Protein AF-A0A0F9HZY1-F1 (afdb_monomer_lite)

Sequence (195 aa):
MGINTMTIDNLKIFSKIAAQDNLASTLALKYNRATANIQRKFGVSPRRSSYGPTKLPITSGGTTYNRYLNSIMQQESAGKFNVVNKQSGALGLYQFMPKTLRGLGYKGTSQQFLGNPSLQKSYMHKFTKQNAKSLGINMQTMTSRQAGLLAAAHYGGVGGAKKIMGGNRRYGTTSFQGKTPYAYMNDVLRRMYAR

pLDDT: mean 74.07, std 23.6, range [30.11, 98.06]

Secondary structure (DSSP, 8-state):
----HHHHHHHHHHHHHHHHHHHHHHHHHHHHHHHHHHHHHHT------TTS-------SS--HHHHHHHHHHHHHHTT-SS-B-TTT--BTTTTB-HHHHHHTT--S-HHHHHT-HHHHHHHHHHHHHHHHHHHT--SSS--HHHHHHHHHHHHHHHHHHHHHHTT--S--SS-BTTB-HHHHHHHHHHHHH--

Radius of gyration: 18.87 Å; chains: 1; bounding box: 30×51×58 Å

Organism: NCBI:txid412755

Structure (mmCIF, N/CA/C/O backbone):
data_AF-A0A0F9HZY1-F1
#
_entry.id   AF-A0A0F9HZY1-F1
#
loop_
_atom_site.group_PDB
_atom_site.id
_atom_site.type_symbol
_atom_site.label_atom_id
_atom_site.label_alt_id
_atom_site.label_comp_id
_atom_site.label_asym_id
_atom_site.label_entity_id
_atom_site.label_seq_id
_atom_site.pdbx_PDB_ins_code
_atom_site.Cartn_x
_atom_site.Cartn_y
_atom_site.Cartn_z
_atom_site.occupancy
_atom_site.B_iso_or_equiv
_atom_site.auth_seq_id
_atom_site.auth_comp_id
_atom_site.auth_asym_id
_atom_site.auth_atom_id
_atom_site.pdbx_PDB_model_num
ATOM 1 N N . MET A 1 1 ? -4.230 33.642 16.728 1.00 39.47 1 MET A N 1
ATOM 2 C CA . MET A 1 1 ? -4.797 32.633 15.805 1.00 39.47 1 MET A CA 1
ATOM 3 C C . MET A 1 1 ? -3.654 32.017 15.007 1.00 39.47 1 MET A C 1
ATOM 5 O O . MET A 1 1 ? -3.155 32.644 14.084 1.00 39.47 1 MET A O 1
ATOM 9 N N . GLY A 1 2 ? -3.151 30.856 15.434 1.00 41.41 2 GLY A N 1
ATOM 10 C CA . GLY A 1 2 ? -2.032 30.184 14.769 1.00 41.41 2 GLY A CA 1
ATOM 11 C C . GLY A 1 2 ? -2.530 29.379 13.575 1.00 41.41 2 GLY A C 1
ATOM 12 O O . GLY A 1 2 ? -3.174 28.348 13.750 1.00 41.41 2 GLY A O 1
ATOM 13 N N . ILE A 1 3 ? -2.262 29.853 12.362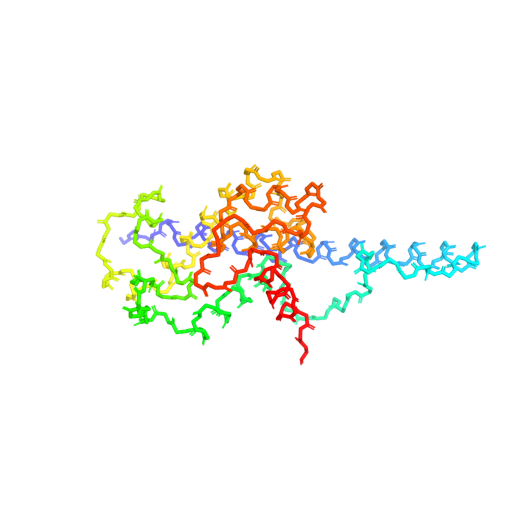 1.00 40.41 3 ILE A N 1
ATOM 14 C CA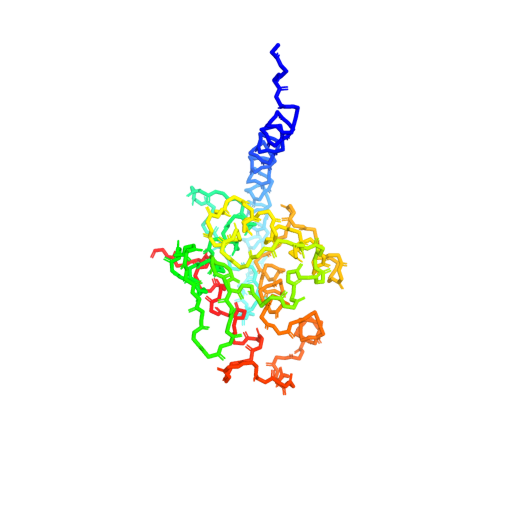 . ILE A 1 3 ? -2.529 29.088 11.142 1.00 40.41 3 ILE A CA 1
ATOM 15 C C . ILE A 1 3 ? -1.573 27.887 11.152 1.00 40.41 3 ILE A C 1
ATOM 17 O O . ILE A 1 3 ? -0.357 28.067 11.162 1.00 40.41 3 ILE A O 1
ATOM 21 N N . ASN A 1 4 ? -2.115 26.668 11.215 1.00 40.06 4 ASN A N 1
ATOM 22 C CA . ASN A 1 4 ? -1.349 25.419 11.273 1.00 40.06 4 ASN A CA 1
ATOM 23 C C . ASN A 1 4 ? -0.317 25.352 10.131 1.00 40.06 4 ASN A C 1
ATOM 25 O O . ASN A 1 4 ? -0.670 25.172 8.960 1.00 40.06 4 ASN A O 1
ATOM 29 N N . THR A 1 5 ? 0.967 25.447 10.469 1.00 40.84 5 THR A N 1
ATOM 30 C CA . THR A 1 5 ? 2.094 25.389 9.522 1.00 40.84 5 THR A CA 1
ATOM 31 C C . THR A 1 5 ? 2.158 24.053 8.766 1.00 40.84 5 THR A C 1
ATOM 33 O O . THR A 1 5 ? 2.498 24.038 7.585 1.00 40.84 5 THR A O 1
ATOM 36 N N . MET A 1 6 ? 1.674 22.952 9.366 1.00 38.69 6 MET A N 1
ATOM 37 C CA . MET A 1 6 ? 1.557 21.632 8.713 1.00 38.69 6 MET A CA 1
ATOM 38 C C . MET A 1 6 ? 0.654 21.613 7.467 1.00 38.69 6 MET A C 1
ATOM 40 O O . MET A 1 6 ? 0.841 20.781 6.580 1.00 38.69 6 MET A O 1
ATOM 44 N N . THR A 1 7 ? -0.335 22.503 7.371 1.00 47.00 7 THR A N 1
ATOM 45 C CA . THR A 1 7 ? -1.276 22.537 6.236 1.00 47.00 7 THR A CA 1
ATOM 46 C C . THR A 1 7 ? -0.654 23.180 4.995 1.00 47.00 7 THR A C 1
ATOM 48 O O . THR A 1 7 ? -0.890 22.730 3.873 1.00 47.00 7 THR A O 1
ATOM 51 N N . ILE A 1 8 ? 0.193 24.191 5.197 1.00 43.78 8 ILE A N 1
ATOM 52 C CA . ILE A 1 8 ? 0.849 24.947 4.122 1.00 43.78 8 ILE A CA 1
ATOM 53 C C . ILE A 1 8 ? 1.956 24.111 3.470 1.00 43.78 8 ILE A C 1
ATOM 55 O O . ILE A 1 8 ? 2.094 24.120 2.246 1.00 43.78 8 ILE A O 1
ATOM 59 N N . ASP A 1 9 ? 2.704 23.338 4.258 1.00 45.19 9 ASP A N 1
ATOM 60 C CA . ASP A 1 9 ? 3.758 22.468 3.730 1.00 45.19 9 ASP A CA 1
ATOM 61 C C . ASP A 1 9 ? 3.192 21.347 2.852 1.00 45.19 9 ASP A C 1
ATOM 63 O O . ASP A 1 9 ? 3.737 21.058 1.787 1.00 45.19 9 ASP A O 1
ATOM 67 N N . ASN A 1 10 ? 2.035 20.788 3.221 1.00 42.31 10 ASN A N 1
ATOM 68 C CA . ASN A 1 10 ? 1.331 19.813 2.389 1.00 42.31 10 ASN A CA 1
ATOM 69 C C . ASN A 1 10 ? 0.880 20.426 1.056 1.00 42.31 10 ASN A C 1
ATOM 71 O O . ASN A 1 10 ? 1.116 19.839 0.001 1.00 42.31 10 ASN A O 1
ATOM 75 N N . LEU A 1 11 ? 0.304 21.632 1.077 1.00 37.06 11 LEU A N 1
ATOM 76 C CA . LEU A 1 11 ? -0.108 22.349 -0.137 1.00 37.06 11 LEU A CA 1
ATOM 77 C C . LEU A 1 11 ? 1.080 22.652 -1.068 1.00 37.06 11 LEU A C 1
ATOM 79 O O . LEU A 1 11 ? 0.970 22.475 -2.282 1.00 37.06 11 LEU A O 1
ATOM 83 N N . LYS A 1 12 ? 2.240 23.025 -0.510 1.00 37.06 12 LYS A N 1
ATOM 84 C CA . LYS A 1 12 ? 3.489 23.242 -1.265 1.00 37.06 12 LYS A CA 1
ATOM 85 C C . LYS A 1 12 ? 4.062 21.951 -1.857 1.00 37.06 12 LYS A C 1
ATOM 87 O O . LYS A 1 12 ? 4.681 21.984 -2.919 1.00 37.06 12 LYS A O 1
ATOM 92 N N . ILE A 1 13 ? 3.880 20.814 -1.186 1.00 39.12 13 ILE A N 1
ATOM 93 C CA . ILE A 1 13 ? 4.281 19.501 -1.711 1.00 39.12 13 ILE A CA 1
ATOM 94 C C . ILE A 1 13 ? 3.381 19.113 -2.890 1.00 39.12 13 ILE A C 1
ATOM 96 O O . ILE A 1 13 ? 3.894 18.711 -3.934 1.00 39.12 13 ILE A O 1
ATOM 100 N N . PHE A 1 14 ? 2.061 19.289 -2.768 1.00 35.94 14 PHE A N 1
ATOM 101 C CA . PHE A 1 14 ? 1.117 18.973 -3.845 1.00 35.94 14 PHE A CA 1
ATOM 102 C C . PHE A 1 14 ? 1.322 19.843 -5.095 1.00 35.94 14 PHE A C 1
ATOM 104 O O . PHE A 1 14 ? 1.282 19.316 -6.207 1.00 35.94 14 PHE A O 1
ATOM 111 N N . SER A 1 15 ? 1.614 21.140 -4.940 1.00 35.22 15 SER A N 1
ATOM 112 C CA . SER A 1 15 ? 1.876 22.031 -6.082 1.00 35.22 15 SER A CA 1
ATOM 113 C C . SER A 1 15 ? 3.193 21.713 -6.803 1.00 35.22 15 SER A C 1
ATOM 115 O O . SER A 1 15 ? 3.239 21.723 -8.033 1.00 35.22 15 SER A O 1
ATOM 117 N N . LYS A 1 16 ? 4.251 21.346 -6.065 1.00 36.34 16 LYS A N 1
ATOM 118 C CA . LYS A 1 16 ? 5.525 20.895 -6.655 1.00 36.34 16 LYS A CA 1
ATOM 119 C C . LYS A 1 16 ? 5.379 19.587 -7.433 1.00 36.34 16 LYS A C 1
ATOM 121 O O . LYS A 1 16 ? 5.981 19.453 -8.495 1.00 36.34 16 LYS A O 1
ATOM 126 N N . ILE A 1 17 ? 4.560 18.654 -6.939 1.00 38.41 17 ILE A N 1
ATOM 127 C CA . ILE A 1 17 ? 4.243 17.409 -7.654 1.00 38.41 17 ILE A CA 1
ATOM 128 C C . ILE A 1 17 ? 3.546 17.737 -8.983 1.00 38.41 17 ILE A C 1
ATOM 130 O O . ILE A 1 17 ? 4.002 17.292 -10.029 1.00 38.41 17 ILE A O 1
ATOM 134 N N . ALA A 1 18 ? 2.523 18.599 -8.969 1.00 34.62 18 ALA A N 1
ATOM 135 C CA . ALA A 1 18 ? 1.791 18.976 -10.182 1.00 34.62 18 ALA A CA 1
ATOM 136 C C . ALA A 1 18 ? 2.679 19.637 -11.260 1.00 34.62 18 ALA A C 1
ATOM 138 O O . ALA A 1 18 ? 2.519 19.366 -12.449 1.00 34.62 18 ALA A O 1
ATOM 139 N N . ALA A 1 19 ? 3.643 20.475 -10.867 1.00 38.06 19 ALA A N 1
ATOM 140 C CA . ALA A 1 19 ? 4.581 21.093 -11.808 1.00 38.06 19 ALA A CA 1
ATOM 141 C C . ALA A 1 19 ? 5.551 20.074 -12.445 1.00 38.06 19 ALA A C 1
ATOM 143 O O . ALA A 1 19 ? 5.877 20.171 -13.631 1.00 38.06 19 ALA A O 1
ATOM 144 N N . GLN A 1 20 ? 5.992 19.071 -11.680 1.00 38.00 20 GLN A N 1
ATOM 145 C CA . GLN A 1 20 ? 6.904 18.026 -12.154 1.00 38.00 20 GLN A CA 1
ATOM 146 C C . GLN A 1 20 ? 6.226 17.071 -13.154 1.00 38.00 20 GLN A C 1
ATOM 148 O O . GLN A 1 20 ? 6.872 16.615 -14.103 1.00 38.00 20 GLN A O 1
ATOM 153 N N . ASP A 1 21 ? 4.916 16.850 -13.013 1.00 40.06 21 ASP A N 1
ATOM 154 C CA . ASP A 1 21 ? 4.097 16.040 -13.929 1.00 40.06 21 ASP A CA 1
ATOM 155 C C . ASP A 1 21 ? 4.078 16.618 -15.352 1.00 40.06 21 ASP A C 1
ATOM 157 O O . ASP A 1 21 ? 4.161 15.876 -16.339 1.00 40.06 21 ASP A O 1
ATOM 161 N N . ASN A 1 22 ? 4.041 17.948 -15.468 1.00 40.16 22 ASN A N 1
ATOM 162 C CA . ASN A 1 22 ? 4.043 18.650 -16.754 1.00 40.16 22 ASN A CA 1
ATOM 163 C C . ASN A 1 22 ? 5.399 18.533 -17.473 1.00 40.16 22 ASN A C 1
ATOM 165 O O . ASN A 1 22 ? 5.457 18.290 -18.685 1.00 40.16 22 ASN A O 1
ATOM 169 N N . LEU A 1 23 ? 6.507 18.626 -16.732 1.00 43.41 23 LEU A N 1
ATOM 170 C CA . LEU A 1 23 ? 7.856 18.455 -17.285 1.00 43.41 23 LEU A CA 1
ATOM 171 C C . LEU A 1 23 ? 8.118 17.006 -17.719 1.00 43.41 23 LEU A C 1
ATOM 173 O O . LEU A 1 23 ? 8.612 16.773 -18.825 1.00 43.41 23 LEU A O 1
ATOM 177 N N . ALA A 1 24 ? 7.735 16.028 -16.892 1.00 43.94 24 ALA A N 1
ATOM 178 C CA . ALA A 1 24 ? 7.878 14.606 -17.205 1.00 43.94 24 ALA A CA 1
ATOM 179 C C . ALA A 1 24 ? 7.078 14.208 -18.458 1.00 43.94 24 ALA A C 1
ATOM 181 O O . ALA A 1 24 ? 7.583 13.477 -19.314 1.00 43.94 24 ALA A O 1
ATOM 182 N N . SER A 1 25 ? 5.867 14.753 -18.612 1.00 41.38 25 SER A N 1
ATOM 183 C CA . SER A 1 25 ? 5.028 14.543 -19.799 1.00 41.38 25 SER A CA 1
ATOM 184 C C . SER A 1 25 ? 5.678 15.111 -21.067 1.00 41.38 25 SER A C 1
ATOM 186 O O . SER A 1 25 ? 5.699 14.455 -22.110 1.00 41.38 25 SER A O 1
ATOM 188 N N . THR A 1 26 ? 6.292 16.293 -20.970 1.00 45.28 26 THR A N 1
ATOM 189 C CA . THR A 1 26 ? 6.979 16.949 -22.095 1.00 45.28 26 THR A CA 1
ATOM 190 C C . THR A 1 26 ? 8.237 16.184 -22.529 1.00 45.28 26 THR A C 1
ATOM 192 O O . THR A 1 26 ? 8.477 15.998 -23.725 1.00 45.28 26 THR A O 1
ATOM 195 N N . LEU A 1 27 ? 9.029 15.686 -21.573 1.00 43.66 27 LEU A N 1
ATOM 196 C CA . LEU A 1 27 ? 10.217 14.870 -21.852 1.00 43.66 27 LEU A CA 1
ATOM 197 C C . LEU A 1 27 ? 9.853 13.512 -22.468 1.00 43.66 27 LEU A C 1
ATOM 199 O O . LEU A 1 27 ? 10.496 13.085 -23.428 1.00 43.66 27 LEU A O 1
ATOM 203 N N . ALA A 1 28 ? 8.787 12.868 -21.983 1.00 43.59 28 ALA A N 1
ATOM 204 C CA . ALA A 1 28 ? 8.290 11.614 -22.544 1.00 43.59 28 ALA A CA 1
ATOM 205 C C . ALA A 1 28 ? 7.836 11.771 -24.007 1.00 43.59 28 ALA A C 1
ATOM 207 O O . ALA A 1 28 ? 8.124 10.912 -24.841 1.00 43.59 28 ALA A O 1
ATOM 208 N N . LEU A 1 29 ? 7.191 12.890 -24.357 1.00 42.59 29 LEU A N 1
ATOM 209 C CA . LEU A 1 29 ? 6.805 13.190 -25.741 1.00 42.59 29 LEU A CA 1
ATOM 210 C C . LEU A 1 29 ? 8.019 13.400 -26.657 1.00 42.59 29 LEU A C 1
ATOM 212 O O . LEU A 1 29 ? 8.041 12.866 -27.769 1.00 42.59 29 LEU A O 1
ATOM 216 N N . LYS A 1 30 ? 9.047 14.126 -26.196 1.00 45.47 30 LYS A N 1
ATOM 217 C CA . LYS A 1 30 ? 10.301 14.305 -26.950 1.00 45.47 30 LYS A CA 1
ATOM 218 C C . LYS A 1 30 ? 11.010 12.966 -27.182 1.00 45.47 30 LYS A C 1
ATOM 220 O O . LYS A 1 30 ? 11.404 12.675 -28.310 1.00 45.47 30 LYS A O 1
ATOM 225 N N . TYR A 1 31 ? 11.093 12.123 -26.152 1.00 38.78 31 TYR A N 1
ATOM 226 C CA . TYR A 1 31 ? 11.676 10.784 -26.248 1.00 38.78 31 TYR A CA 1
ATOM 227 C C . TYR A 1 31 ? 10.906 9.877 -27.223 1.00 38.78 31 TYR A C 1
ATOM 229 O O . TYR A 1 31 ? 11.512 9.222 -28.069 1.00 38.78 31 TYR A O 1
ATOM 237 N N . ASN A 1 32 ? 9.570 9.882 -27.176 1.00 46.59 32 ASN A N 1
ATOM 238 C CA . ASN A 1 32 ? 8.733 9.079 -28.075 1.00 46.59 32 ASN A CA 1
ATOM 239 C C . ASN A 1 32 ? 8.858 9.499 -29.549 1.00 46.59 32 ASN A C 1
ATOM 241 O O . ASN A 1 32 ? 8.829 8.651 -30.438 1.00 46.59 32 ASN A O 1
ATOM 245 N N . ARG A 1 33 ? 9.031 10.799 -29.826 1.00 51.50 33 ARG A N 1
ATOM 246 C CA . ARG A 1 33 ? 9.317 11.285 -31.187 1.00 51.50 33 ARG A CA 1
ATOM 247 C C . ARG A 1 33 ? 10.687 10.812 -31.673 1.00 51.50 33 ARG A C 1
ATOM 249 O O . ARG A 1 33 ? 10.807 10.363 -32.810 1.00 51.50 33 ARG A O 1
ATOM 256 N N . ALA A 1 34 ? 11.703 10.863 -30.810 1.00 49.94 34 ALA A N 1
ATOM 257 C CA . ALA A 1 34 ? 13.044 10.391 -31.143 1.00 49.94 34 ALA A CA 1
ATOM 258 C C . ALA A 1 34 ? 13.065 8.880 -31.440 1.00 49.94 34 ALA A C 1
ATOM 260 O O . ALA A 1 34 ? 13.624 8.462 -32.453 1.00 49.94 34 ALA A O 1
ATOM 261 N N . THR A 1 35 ? 12.398 8.062 -30.620 1.00 48.25 35 THR A N 1
ATOM 262 C CA . THR A 1 35 ? 12.354 6.603 -30.812 1.00 48.25 35 THR A CA 1
ATOM 263 C C . THR A 1 35 ? 11.554 6.186 -32.045 1.00 48.25 35 THR A C 1
ATOM 265 O O . THR A 1 35 ? 11.997 5.298 -32.773 1.00 48.25 35 THR A O 1
ATOM 268 N N . ALA A 1 36 ? 10.438 6.855 -32.349 1.00 52.06 36 ALA A N 1
ATOM 269 C CA . ALA A 1 36 ? 9.670 6.606 -33.572 1.00 52.06 36 ALA A CA 1
ATOM 270 C C . ALA A 1 36 ? 10.471 6.940 -34.845 1.00 52.06 36 ALA A C 1
ATOM 272 O O . ALA A 1 36 ? 10.438 6.190 -35.822 1.00 52.06 36 ALA A O 1
ATOM 273 N N . ASN A 1 37 ? 11.244 8.030 -34.821 1.00 57.12 37 ASN A N 1
ATOM 274 C CA . ASN A 1 37 ? 12.106 8.412 -35.940 1.00 57.12 37 ASN A CA 1
ATOM 275 C C . ASN A 1 37 ? 13.233 7.396 -36.179 1.00 57.12 37 ASN A C 1
ATOM 277 O O . ASN A 1 37 ? 13.532 7.077 -37.328 1.00 57.12 37 ASN A O 1
ATOM 281 N N . ILE A 1 38 ? 13.817 6.850 -35.108 1.00 53.16 38 ILE A N 1
ATOM 282 C CA . ILE A 1 38 ? 14.835 5.792 -35.174 1.00 53.16 38 ILE A CA 1
ATOM 283 C C . ILE A 1 38 ? 14.229 4.503 -35.752 1.00 53.16 38 ILE A C 1
ATOM 285 O O . ILE A 1 38 ? 14.771 3.942 -36.697 1.00 53.16 38 ILE A O 1
ATOM 289 N N . GLN A 1 39 ? 13.065 4.064 -35.267 1.00 57.72 39 GLN A N 1
ATOM 290 C CA . GLN A 1 39 ? 12.399 2.847 -35.759 1.00 57.72 39 GLN A CA 1
ATOM 291 C C . GLN A 1 39 ? 12.086 2.910 -37.258 1.00 57.72 39 GLN A C 1
ATOM 293 O O . GLN A 1 39 ? 12.328 1.943 -37.977 1.00 57.72 39 GLN A O 1
ATOM 298 N N . ARG A 1 40 ? 11.620 4.070 -37.741 1.00 56.12 40 ARG A N 1
ATOM 299 C CA . ARG A 1 40 ? 11.373 4.303 -39.170 1.00 56.12 40 ARG A CA 1
ATOM 300 C C . ARG A 1 40 ? 12.665 4.289 -39.991 1.00 56.12 40 ARG A C 1
ATOM 302 O O . ARG A 1 40 ? 12.667 3.768 -41.097 1.00 56.12 40 ARG A O 1
ATOM 309 N N . LYS A 1 41 ? 13.752 4.854 -39.456 1.00 62.50 41 LYS A N 1
ATOM 310 C CA . LYS A 1 41 ? 15.050 4.939 -40.142 1.00 62.50 41 LYS A CA 1
ATOM 311 C C . LYS A 1 41 ? 15.745 3.580 -40.278 1.00 62.50 41 LYS A C 1
ATOM 313 O O . LYS A 1 41 ? 16.472 3.382 -41.242 1.00 62.50 41 LYS A O 1
ATOM 318 N N . PHE A 1 42 ? 15.527 2.663 -39.334 1.00 55.03 42 PHE A N 1
ATOM 319 C CA . PHE A 1 42 ? 16.266 1.395 -39.260 1.00 55.03 42 PHE A CA 1
ATOM 320 C C . PHE A 1 42 ? 15.418 0.136 -39.511 1.00 55.03 42 PHE A C 1
ATOM 322 O O . PHE A 1 42 ? 15.923 -0.968 -39.341 1.00 55.03 42 PHE A O 1
ATOM 329 N N . GLY A 1 43 ? 14.137 0.262 -39.885 1.00 41.53 43 GLY A N 1
ATOM 330 C CA . GLY A 1 43 ? 13.292 -0.886 -40.259 1.00 41.53 43 GLY A CA 1
ATOM 331 C C . GLY A 1 43 ? 13.068 -1.925 -39.147 1.00 41.53 43 GLY A C 1
ATOM 332 O O . GLY A 1 43 ? 12.678 -3.059 -39.419 1.00 41.53 43 GLY A O 1
ATOM 333 N N . VAL A 1 44 ? 13.317 -1.565 -37.883 1.00 47.75 44 VAL A N 1
ATOM 334 C CA . VAL A 1 44 ? 13.242 -2.493 -36.747 1.00 47.75 44 VAL A CA 1
ATOM 335 C C . VAL A 1 44 ? 11.782 -2.665 -36.319 1.00 47.75 44 VAL A C 1
ATOM 337 O O . VAL A 1 44 ? 11.225 -1.818 -35.620 1.00 47.75 44 VAL A O 1
ATOM 340 N N . SER A 1 45 ? 11.157 -3.782 -36.702 1.00 42.84 45 SER A N 1
ATOM 341 C CA . SER A 1 45 ? 9.873 -4.208 -36.126 1.00 42.84 45 SER A CA 1
ATOM 342 C C . SER A 1 45 ? 10.098 -4.796 -34.728 1.00 42.84 45 SER A C 1
ATOM 344 O O . SER A 1 45 ? 10.988 -5.636 -34.558 1.00 42.84 45 SER A O 1
ATOM 346 N N . PRO A 1 46 ? 9.326 -4.405 -33.698 1.00 45.50 46 PRO A N 1
ATOM 347 C CA . PRO A 1 46 ? 9.541 -4.924 -32.357 1.00 45.50 46 PRO A CA 1
ATOM 348 C C . PRO A 1 46 ? 9.196 -6.418 -32.306 1.00 45.50 46 PRO A C 1
ATOM 350 O O . PRO A 1 46 ? 8.026 -6.803 -32.322 1.00 45.50 46 PRO A O 1
ATOM 353 N N . ARG A 1 47 ? 10.218 -7.277 -32.166 1.00 34.69 47 ARG A N 1
ATOM 354 C CA . ARG A 1 47 ? 10.040 -8.614 -31.580 1.00 34.69 47 ARG A CA 1
ATOM 355 C C . ARG A 1 47 ? 9.289 -8.426 -30.261 1.00 34.69 47 ARG A C 1
ATOM 357 O O . ARG A 1 47 ? 9.736 -7.653 -29.413 1.00 34.69 47 ARG A O 1
ATOM 364 N N . ARG A 1 48 ? 8.142 -9.098 -30.102 1.00 33.50 48 ARG A N 1
ATOM 365 C CA . ARG A 1 48 ? 7.286 -9.045 -28.905 1.00 33.50 48 ARG A CA 1
ATOM 366 C C . ARG A 1 48 ? 8.059 -9.493 -27.655 1.00 33.50 48 ARG A C 1
ATOM 368 O O . ARG A 1 48 ? 7.964 -10.633 -27.220 1.00 33.50 48 ARG A O 1
ATOM 375 N N . SER A 1 49 ? 8.800 -8.573 -27.049 1.00 34.66 49 SER A N 1
ATOM 376 C CA . SER A 1 49 ? 9.150 -8.634 -25.636 1.00 34.66 49 SER A CA 1
ATOM 377 C C . SER A 1 49 ? 7.894 -8.257 -24.856 1.00 34.66 49 SER A C 1
ATOM 379 O O . SER A 1 49 ? 7.426 -7.122 -24.940 1.00 34.66 49 SER A O 1
ATOM 381 N N . SER A 1 50 ? 7.326 -9.203 -24.106 1.00 36.84 50 SER A N 1
ATOM 382 C CA . SER A 1 50 ? 6.118 -8.997 -23.290 1.00 36.84 50 SER A CA 1
ATOM 383 C C . SER A 1 50 ? 6.309 -8.010 -22.130 1.00 36.84 50 SER A C 1
ATOM 385 O O . SER A 1 50 ? 5.353 -7.703 -21.427 1.00 36.84 50 SER A O 1
ATOM 387 N N . TYR A 1 51 ? 7.522 -7.475 -21.956 1.00 38.31 51 TYR A N 1
ATOM 388 C CA . TYR A 1 51 ? 7.832 -6.366 -21.059 1.00 38.31 51 TYR A CA 1
ATOM 389 C C . TYR A 1 51 ? 8.905 -5.445 -21.683 1.00 38.31 51 TYR A C 1
ATOM 391 O O . TYR A 1 51 ? 9.968 -5.229 -21.109 1.00 38.31 51 TYR A O 1
ATOM 399 N N . GLY A 1 52 ? 8.639 -4.924 -22.886 1.00 30.11 52 GLY A N 1
ATOM 400 C CA . GLY A 1 52 ? 9.233 -3.686 -23.426 1.00 30.11 52 GLY A CA 1
ATOM 401 C C . GLY A 1 52 ? 8.192 -2.555 -23.405 1.00 30.11 52 GLY A C 1
ATOM 402 O O . GLY A 1 52 ? 7.013 -2.862 -23.233 1.00 30.11 52 GLY A O 1
ATOM 403 N N . PRO A 1 53 ? 8.574 -1.267 -23.524 1.00 37.78 53 PRO A N 1
ATOM 404 C CA . PRO A 1 53 ? 7.690 -0.141 -23.229 1.00 37.78 53 PRO A CA 1
ATOM 405 C C . PRO A 1 53 ? 6.532 -0.108 -24.229 1.00 37.78 53 PRO A C 1
ATOM 407 O O . PRO A 1 53 ? 6.643 0.404 -25.341 1.00 37.78 53 PRO A O 1
ATOM 410 N N . THR A 1 54 ? 5.401 -0.684 -23.835 1.00 36.38 54 THR A N 1
ATOM 411 C CA . THR A 1 54 ? 4.136 -0.547 -24.544 1.00 36.38 54 THR A CA 1
ATOM 412 C C . THR A 1 54 ? 3.791 0.933 -24.564 1.00 36.38 54 THR A C 1
ATOM 414 O O . THR A 1 54 ? 3.748 1.542 -23.498 1.00 36.38 54 THR A O 1
ATOM 417 N N . LYS A 1 55 ? 3.573 1.514 -25.753 1.00 41.19 55 LYS A N 1
ATOM 418 C CA . LYS A 1 55 ? 2.997 2.857 -25.942 1.00 41.19 55 LYS A CA 1
ATOM 419 C C . LYS A 1 55 ? 1.907 3.096 -24.890 1.00 41.19 55 LYS A C 1
ATOM 421 O O . LYS A 1 55 ? 0.836 2.503 -24.982 1.00 41.19 55 LYS A O 1
ATOM 426 N N . LEU A 1 56 ? 2.185 3.924 -23.884 1.00 37.81 56 LEU A N 1
ATOM 427 C CA . LEU A 1 56 ? 1.196 4.261 -22.867 1.00 37.81 56 LEU A CA 1
ATOM 428 C C . LEU A 1 56 ? 0.462 5.534 -23.293 1.00 37.81 56 LEU A C 1
ATOM 430 O O . LEU A 1 56 ? 1.117 6.506 -23.678 1.00 37.81 56 LEU A O 1
ATOM 434 N N . PRO A 1 57 ? -0.876 5.565 -23.205 1.00 37.78 57 PRO A N 1
ATOM 435 C CA . PRO A 1 57 ? -1.626 6.796 -23.353 1.00 37.78 57 PRO A CA 1
ATOM 436 C C . PRO A 1 57 ? -1.280 7.711 -22.175 1.00 37.78 57 PRO A C 1
ATOM 438 O O . PRO A 1 57 ? -1.721 7.516 -21.037 1.00 37.78 57 PRO A O 1
ATOM 441 N N . ILE A 1 58 ? -0.444 8.707 -22.460 1.00 43.44 58 ILE A N 1
ATOM 442 C CA . ILE A 1 58 ? -0.292 9.901 -21.636 1.00 43.44 58 ILE A CA 1
ATOM 443 C C . ILE A 1 58 ? -1.551 10.728 -21.906 1.00 43.44 58 ILE A C 1
ATOM 445 O O . ILE A 1 58 ? -1.564 11.611 -22.757 1.00 43.44 58 ILE A O 1
ATOM 449 N N . THR A 1 59 ? -2.667 10.358 -21.290 1.00 36.31 59 THR A N 1
ATOM 450 C CA . THR A 1 59 ? -3.903 11.132 -21.408 1.00 36.31 59 THR A CA 1
ATOM 451 C C . THR A 1 59 ? -4.531 11.234 -20.023 1.00 36.31 59 THR A C 1
ATOM 453 O O . THR A 1 59 ? -4.856 10.223 -19.403 1.00 36.31 59 THR A O 1
ATOM 456 N N . SER A 1 60 ? -4.542 12.479 -19.533 1.00 37.25 60 SER A N 1
ATOM 457 C CA . SER A 1 60 ? -5.407 13.068 -18.500 1.00 37.25 60 SER A CA 1
ATOM 458 C C . SER A 1 60 ? -5.579 12.314 -17.173 1.00 37.25 60 SER A C 1
ATOM 460 O O . SER A 1 60 ? -6.544 11.582 -16.984 1.00 37.25 60 SER A O 1
ATOM 462 N N . GLY A 1 61 ? -4.686 12.584 -16.207 1.00 44.19 61 GLY A N 1
ATOM 463 C CA . GLY A 1 61 ? -4.994 12.416 -14.776 1.00 44.19 61 GLY A CA 1
ATOM 464 C C . GLY A 1 61 ? -3.891 11.797 -13.906 1.00 44.19 61 GLY A C 1
ATOM 465 O O . GLY A 1 61 ? -4.074 10.707 -13.372 1.00 44.19 61 GLY A O 1
ATOM 466 N N . GLY A 1 62 ? -2.757 12.487 -13.731 1.00 56.53 62 GLY A N 1
ATOM 467 C CA . GLY A 1 62 ? -1.783 12.227 -12.654 1.00 56.53 62 GLY A CA 1
ATOM 468 C C . GLY A 1 62 ? -0.609 11.282 -12.963 1.00 56.53 62 GLY A C 1
ATOM 469 O O . GLY A 1 62 ? -0.679 10.434 -13.856 1.00 56.53 62 GLY A O 1
ATOM 470 N N . THR A 1 63 ? 0.476 11.433 -12.188 1.00 83.19 63 THR A N 1
ATOM 471 C CA . THR A 1 63 ? 1.689 10.585 -12.222 1.00 83.19 63 THR A CA 1
ATOM 472 C C . THR A 1 63 ? 1.426 9.077 -12.199 1.00 83.19 63 THR A C 1
ATOM 474 O O . THR A 1 63 ? 0.421 8.598 -11.668 1.00 83.19 63 THR A O 1
ATOM 477 N N . THR A 1 64 ? 2.427 8.291 -12.625 1.00 88.06 64 THR A N 1
ATOM 478 C CA . THR A 1 64 ? 2.521 6.848 -12.324 1.00 88.06 64 THR A CA 1
ATOM 479 C C . THR A 1 64 ? 2.288 6.558 -10.836 1.00 88.06 64 THR A C 1
ATOM 481 O O . THR A 1 64 ? 1.659 5.557 -10.501 1.00 88.06 64 THR A O 1
ATOM 484 N N . TYR A 1 65 ? 2.748 7.441 -9.943 1.00 89.12 65 TYR A N 1
ATOM 485 C CA . TYR A 1 65 ? 2.529 7.338 -8.502 1.00 89.12 65 TYR A CA 1
ATOM 486 C C . TYR A 1 65 ? 1.062 7.455 -8.100 1.00 89.12 65 TYR A C 1
ATOM 488 O O . TYR A 1 65 ? 0.571 6.606 -7.357 1.00 89.12 65 TYR A O 1
ATOM 496 N N . ASN A 1 66 ? 0.332 8.421 -8.651 1.00 90.25 66 ASN A N 1
ATOM 497 C CA . ASN A 1 66 ? -1.096 8.572 -8.383 1.00 90.25 66 ASN A CA 1
ATOM 498 C C . ASN A 1 66 ? -1.889 7.369 -8.905 1.00 90.25 66 ASN A C 1
ATOM 500 O O . ASN A 1 66 ? -2.734 6.828 -8.192 1.00 90.25 66 ASN A O 1
ATOM 504 N N . ARG A 1 67 ? -1.563 6.880 -10.110 1.00 91.75 67 ARG A N 1
ATOM 505 C CA . ARG A 1 67 ? -2.177 5.661 -10.664 1.00 91.75 67 ARG A CA 1
ATOM 506 C C . ARG A 1 67 ? -1.890 4.436 -9.801 1.00 91.75 67 ARG A C 1
ATOM 508 O O . ARG A 1 67 ? -2.798 3.645 -9.561 1.00 91.75 67 ARG A O 1
ATOM 515 N N . TYR A 1 68 ? -0.660 4.298 -9.306 1.00 94.50 68 TYR A N 1
ATOM 516 C CA . TYR A 1 68 ? -0.272 3.245 -8.368 1.00 94.50 68 TYR A CA 1
ATOM 517 C C . TYR A 1 68 ? -1.099 3.310 -7.078 1.00 94.50 68 TYR A C 1
ATOM 519 O O . TYR A 1 68 ? -1.736 2.321 -6.723 1.00 94.50 68 TYR A O 1
ATOM 527 N N . LEU A 1 69 ? -1.164 4.472 -6.416 1.00 93.94 69 LEU A N 1
ATOM 528 C CA . LEU A 1 69 ? -1.936 4.635 -5.181 1.00 93.94 69 LEU A CA 1
ATOM 529 C C . LEU A 1 69 ? -3.419 4.316 -5.388 1.00 93.94 69 LEU A C 1
ATOM 531 O O . LEU A 1 69 ? -3.996 3.564 -4.604 1.00 93.94 69 LEU A O 1
ATOM 535 N N . ASN A 1 70 ? -4.024 4.843 -6.453 1.00 93.56 70 ASN A N 1
ATOM 536 C CA . ASN A 1 70 ? -5.426 4.581 -6.767 1.00 93.56 70 ASN A CA 1
ATOM 537 C C . ASN A 1 70 ? -5.664 3.096 -7.062 1.00 93.56 70 ASN A C 1
ATOM 539 O O . ASN A 1 70 ? -6.648 2.529 -6.601 1.00 93.56 70 ASN A O 1
ATOM 543 N N . SER A 1 71 ? -4.750 2.440 -7.776 1.00 93.56 71 SER A N 1
ATOM 544 C CA . SER A 1 71 ? -4.895 1.024 -8.127 1.00 93.56 71 SER A CA 1
ATOM 545 C C . SER A 1 71 ? -4.780 0.105 -6.914 1.00 93.56 71 SER A C 1
ATOM 547 O O . SER A 1 71 ? -5.561 -0.840 -6.821 1.00 93.56 71 SER A O 1
ATOM 549 N N . ILE A 1 72 ? -3.876 0.396 -5.968 1.00 96.19 72 ILE A N 1
ATOM 550 C CA . ILE A 1 72 ? -3.811 -0.326 -4.686 1.00 96.19 72 ILE A CA 1
ATOM 551 C C . ILE A 1 72 ? -5.107 -0.102 -3.908 1.00 96.19 72 ILE A C 1
ATOM 553 O O . ILE A 1 72 ? -5.758 -1.064 -3.528 1.00 96.19 72 ILE A O 1
ATOM 557 N N . MET A 1 73 ? -5.539 1.151 -3.737 1.00 94.94 73 MET A N 1
ATOM 558 C CA . MET A 1 73 ? -6.778 1.469 -3.017 1.00 94.94 73 MET A CA 1
ATOM 559 C C . MET A 1 73 ? -7.990 0.709 -3.578 1.00 94.94 73 MET A C 1
ATOM 561 O O . MET A 1 73 ? -8.773 0.128 -2.824 1.00 94.94 73 MET A O 1
ATOM 565 N N . GLN A 1 74 ? -8.136 0.687 -4.905 1.00 92.44 74 GLN A N 1
ATOM 566 C CA . GLN A 1 74 ? -9.228 -0.025 -5.566 1.00 92.44 74 GLN A CA 1
ATOM 567 C C . GLN A 1 74 ? -9.111 -1.542 -5.411 1.00 92.44 74 GLN A C 1
ATOM 569 O O . GLN A 1 74 ? -10.124 -2.206 -5.208 1.00 92.44 74 GLN A O 1
ATOM 574 N N . GLN A 1 75 ? -7.898 -2.090 -5.501 1.00 91.44 75 GLN A N 1
ATOM 575 C CA . GLN A 1 75 ? -7.646 -3.519 -5.322 1.00 91.44 75 GLN A CA 1
ATOM 576 C C . GLN A 1 75 ? -7.917 -3.984 -3.884 1.00 91.44 75 GLN A C 1
ATOM 578 O O . GLN A 1 75 ? -8.398 -5.099 -3.702 1.00 91.44 75 GLN A O 1
ATOM 583 N N . GLU A 1 76 ? -7.611 -3.146 -2.895 1.00 91.00 76 GLU A N 1
ATOM 584 C CA . GLU A 1 76 ? -7.647 -3.491 -1.473 1.00 91.00 76 GLU A CA 1
ATOM 585 C C . GLU A 1 76 ? -9.021 -3.275 -0.827 1.00 91.00 76 GLU A C 1
ATOM 587 O O . GLU A 1 76 ? -9.478 -4.093 -0.032 1.00 91.00 76 GLU A O 1
ATOM 592 N N . SER A 1 77 ? -9.706 -2.179 -1.156 1.00 91.38 77 SER A N 1
ATOM 593 C CA . SER A 1 77 ? -10.927 -1.778 -0.438 1.00 91.38 77 SER A CA 1
ATOM 594 C C . SER A 1 77 ? -12.053 -1.256 -1.327 1.00 91.38 77 SER A C 1
ATOM 596 O O . SER A 1 77 ? -13.113 -0.896 -0.811 1.00 91.38 77 SER A O 1
ATOM 598 N N . ALA A 1 78 ? -11.834 -1.164 -2.644 1.00 90.44 78 ALA A N 1
ATOM 599 C CA . ALA A 1 78 ? -12.713 -0.431 -3.558 1.00 90.44 78 ALA A CA 1
ATOM 600 C C . ALA A 1 78 ? -12.997 1.014 -3.081 1.00 90.44 78 ALA A C 1
ATOM 602 O O . ALA A 1 78 ? -14.110 1.518 -3.224 1.00 90.44 78 ALA A O 1
ATOM 603 N N . GLY A 1 79 ? -12.006 1.659 -2.449 1.00 85.75 79 GLY A N 1
ATOM 604 C CA . GLY A 1 79 ? -12.108 3.037 -1.957 1.00 85.75 79 GLY A CA 1
ATOM 605 C C . GLY A 1 79 ? -12.797 3.200 -0.599 1.00 85.75 79 GLY A C 1
ATOM 606 O O . GLY A 1 79 ? -12.981 4.328 -0.139 1.00 85.75 79 GLY A O 1
ATOM 607 N N . LYS A 1 80 ? -13.161 2.107 0.080 1.00 84.56 80 LYS A N 1
ATOM 608 C CA . LYS A 1 80 ? -13.799 2.160 1.401 1.00 84.56 80 LYS A CA 1
ATOM 609 C C . LYS A 1 80 ? -12.742 2.360 2.489 1.00 84.56 80 LYS A C 1
ATOM 611 O O . LYS A 1 80 ? -11.854 1.535 2.673 1.00 84.56 80 LYS A O 1
ATOM 616 N N . PHE A 1 81 ? -12.829 3.458 3.233 1.00 89.12 81 PHE A N 1
ATOM 617 C CA . PHE A 1 81 ? -11.816 3.824 4.232 1.00 89.12 81 PHE A CA 1
ATOM 618 C C . PHE A 1 81 ? -12.116 3.308 5.649 1.00 89.12 81 PHE A C 1
ATOM 620 O O . PHE A 1 81 ? -11.205 3.217 6.469 1.00 89.12 81 PHE A O 1
ATOM 627 N N . ASN A 1 82 ? -13.370 2.952 5.931 1.00 90.38 82 ASN A N 1
ATOM 628 C CA . ASN A 1 82 ? -13.867 2.542 7.248 1.00 90.38 82 ASN A CA 1
ATOM 629 C C . ASN A 1 82 ? -14.087 1.021 7.367 1.00 90.38 82 ASN A C 1
ATOM 631 O O . ASN A 1 82 ? -14.868 0.571 8.201 1.00 90.38 82 ASN A O 1
ATOM 635 N N . VAL A 1 83 ? -13.421 0.223 6.527 1.00 90.50 83 VAL A N 1
ATOM 636 C CA . VAL A 1 83 ? -13.583 -1.238 6.490 1.00 90.50 83 VAL A CA 1
ATOM 637 C C . VAL A 1 83 ? -12.447 -1.966 7.195 1.00 90.50 83 VAL A C 1
ATOM 639 O O . VAL A 1 83 ? -11.292 -1.535 7.170 1.00 90.50 83 VAL A O 1
ATOM 642 N N . VAL A 1 84 ? -12.791 -3.114 7.773 1.00 93.81 84 VAL A N 1
ATOM 643 C CA . VAL A 1 84 ? -11.854 -4.059 8.380 1.00 93.81 84 VAL A CA 1
ATOM 644 C C . VAL A 1 84 ? -12.007 -5.404 7.684 1.00 93.81 84 VAL A C 1
ATOM 646 O O . VAL A 1 84 ? -13.124 -5.907 7.544 1.00 93.81 84 VAL A O 1
ATOM 649 N N . ASN A 1 85 ? -10.898 -5.999 7.251 1.00 89.69 85 ASN A N 1
ATOM 650 C CA . ASN A 1 85 ? -10.905 -7.380 6.786 1.00 89.69 85 ASN A CA 1
ATOM 651 C C . ASN A 1 85 ? -11.204 -8.308 7.967 1.00 89.69 85 ASN A C 1
ATOM 653 O O . ASN A 1 85 ? -10.449 -8.327 8.938 1.00 89.69 85 ASN A O 1
ATOM 657 N N . LYS A 1 86 ? -12.284 -9.089 7.887 1.00 90.31 86 LYS A N 1
ATOM 658 C CA . LYS A 1 86 ? -12.720 -9.955 8.992 1.00 90.31 86 LYS A CA 1
ATOM 659 C C . LYS A 1 86 ? -11.730 -11.083 9.292 1.00 90.31 86 LYS A C 1
ATOM 661 O O . LYS A 1 86 ? -11.627 -11.490 10.440 1.00 90.31 86 LYS A O 1
ATOM 666 N N . GLN A 1 87 ? -11.010 -11.577 8.283 1.00 87.38 87 GLN A N 1
ATOM 667 C CA . GLN A 1 87 ? -10.055 -12.672 8.453 1.00 87.38 87 GLN A CA 1
ATOM 668 C C . GLN A 1 87 ? -8.684 -12.193 8.946 1.00 87.38 87 GLN A C 1
ATOM 670 O O . GLN A 1 87 ? -8.084 -12.841 9.796 1.00 87.38 87 GLN A O 1
ATOM 675 N N . SER A 1 88 ? -8.159 -11.087 8.408 1.00 86.12 88 SER A N 1
ATOM 676 C CA . SER A 1 88 ? -6.796 -10.622 8.717 1.00 86.12 88 SER A CA 1
ATOM 677 C C . SER A 1 88 ? -6.725 -9.467 9.718 1.00 86.12 88 SER A C 1
ATOM 679 O O . SER A 1 88 ? -5.654 -9.195 10.256 1.00 86.12 88 SER A O 1
ATOM 681 N N . GLY A 1 89 ? -7.825 -8.746 9.946 1.00 93.38 89 GLY A N 1
ATOM 682 C CA . GLY A 1 89 ? -7.825 -7.500 10.716 1.00 93.38 89 GLY A CA 1
ATOM 683 C C . GLY A 1 89 ? -7.189 -6.312 9.982 1.00 93.38 89 GLY A C 1
ATOM 684 O O . GLY A 1 89 ? -6.886 -5.298 10.609 1.00 93.38 89 GLY A O 1
ATOM 685 N N . ALA A 1 90 ? -6.959 -6.423 8.671 1.00 93.75 90 ALA A N 1
ATOM 686 C CA . ALA A 1 90 ? -6.436 -5.341 7.841 1.00 93.75 90 ALA A CA 1
ATOM 687 C C . ALA A 1 90 ? -7.401 -4.145 7.761 1.00 93.75 90 ALA A C 1
ATOM 689 O O . ALA A 1 90 ? -8.618 -4.324 7.729 1.00 93.75 90 ALA A O 1
ATOM 690 N N . LEU A 1 91 ? -6.857 -2.925 7.720 1.00 94.88 91 LEU A N 1
ATOM 691 C CA . LEU A 1 91 ? -7.609 -1.688 7.944 1.00 94.88 91 LEU A CA 1
ATOM 692 C C . LEU A 1 91 ? -7.629 -0.752 6.727 1.00 94.88 91 LEU A C 1
ATOM 694 O O . LEU A 1 91 ? -6.582 -0.388 6.182 1.00 94.88 91 LEU A O 1
ATOM 698 N N . GLY A 1 92 ? -8.826 -0.269 6.396 1.00 94.94 92 GLY A N 1
ATOM 699 C CA . GLY A 1 92 ? -9.063 0.919 5.579 1.00 94.94 92 GLY A CA 1
ATOM 700 C C . GLY A 1 92 ? -8.676 0.807 4.104 1.00 94.94 92 GLY A C 1
ATOM 701 O O . GLY A 1 92 ? -8.611 -0.286 3.538 1.00 94.94 92 GLY A O 1
ATOM 702 N N . LEU A 1 93 ? -8.417 1.968 3.492 1.00 89.44 93 LEU A N 1
ATOM 703 C CA . LEU A 1 93 ? -8.227 2.176 2.051 1.00 89.44 93 LEU A CA 1
ATOM 704 C C . LEU A 1 93 ? -7.206 1.221 1.428 1.00 89.44 93 LEU A C 1
ATOM 706 O O . LEU A 1 93 ? -7.402 0.747 0.312 1.00 89.44 93 LEU A O 1
ATOM 710 N N . TYR A 1 94 ? -6.120 0.972 2.158 1.00 96.44 94 TYR A N 1
ATOM 711 C CA . TYR A 1 94 ? -4.950 0.221 1.702 1.00 96.44 94 TYR A CA 1
ATOM 712 C C . TYR A 1 94 ? -4.732 -1.067 2.505 1.00 96.44 94 TYR A C 1
ATOM 714 O O . TYR A 1 94 ? -3.620 -1.585 2.510 1.00 96.44 94 TYR A O 1
ATOM 722 N N . GLN A 1 95 ? -5.757 -1.523 3.239 1.00 96.62 95 GLN A N 1
ATOM 723 C CA . GLN A 1 95 ? -5.759 -2.780 4.001 1.00 96.62 95 GLN A CA 1
ATOM 724 C C . GLN A 1 95 ? -4.484 -2.985 4.834 1.00 96.62 95 GLN A C 1
ATOM 726 O O . GLN A 1 95 ? -3.820 -4.022 4.812 1.00 96.62 95 GLN A O 1
ATOM 731 N N . PHE A 1 96 ? -4.138 -1.970 5.622 1.00 96.31 96 PHE A N 1
ATOM 732 C CA . PHE A 1 96 ? -2.964 -2.027 6.476 1.00 96.31 96 PHE A CA 1
ATOM 733 C C . PHE A 1 96 ? -3.153 -3.028 7.615 1.00 96.31 96 PHE A C 1
ATOM 735 O O . PHE A 1 96 ? -4.068 -2.890 8.426 1.00 96.31 96 PHE A O 1
ATOM 742 N N . MET A 1 97 ? -2.229 -3.980 7.744 1.00 95.50 97 MET A N 1
ATOM 743 C CA . MET A 1 97 ? -2.137 -4.805 8.949 1.00 95.50 97 MET A CA 1
ATOM 744 C C . MET A 1 97 ? -1.755 -3.927 10.157 1.00 95.50 97 MET A C 1
ATOM 746 O O . MET A 1 97 ? -0.812 -3.132 10.044 1.00 95.50 97 MET A O 1
ATOM 750 N N . PRO A 1 98 ? -2.380 -4.102 11.339 1.00 95.56 98 PRO A N 1
ATOM 751 C CA . PRO A 1 98 ? -2.046 -3.321 12.534 1.00 95.56 98 PRO A CA 1
ATOM 752 C C . PRO A 1 98 ? -0.553 -3.367 12.900 1.00 95.56 98 PRO A C 1
ATOM 754 O O . PRO A 1 98 ? 0.046 -2.347 13.243 1.00 95.56 98 PRO A O 1
ATOM 757 N N . LYS A 1 99 ? 0.090 -4.533 12.735 1.00 95.31 99 LYS A N 1
ATOM 758 C CA . LYS A 1 99 ? 1.539 -4.707 12.943 1.00 95.31 99 LYS A CA 1
ATOM 759 C C . LYS A 1 99 ? 2.374 -3.819 12.016 1.00 95.31 99 LYS A C 1
ATOM 761 O O . LYS A 1 99 ? 3.358 -3.231 12.460 1.00 95.31 99 LYS A O 1
ATOM 766 N N . THR A 1 100 ? 1.973 -3.683 10.752 1.00 95.25 100 THR A N 1
ATOM 767 C CA . THR A 1 100 ? 2.649 -2.810 9.783 1.00 95.25 100 THR A CA 1
ATOM 768 C C . THR A 1 100 ? 2.522 -1.346 10.195 1.00 95.25 100 THR A C 1
ATOM 770 O O . THR A 1 100 ? 3.518 -0.629 10.187 1.00 95.25 100 THR A O 1
ATOM 773 N N . LEU A 1 101 ? 1.341 -0.902 10.641 1.00 97.06 101 LEU A N 1
ATOM 774 C CA . LEU A 1 101 ? 1.153 0.466 11.145 1.00 97.06 101 LEU A CA 1
ATOM 775 C C . LEU A 1 101 ? 2.030 0.754 12.365 1.00 97.06 101 LEU A C 1
ATOM 777 O O . LEU A 1 101 ? 2.679 1.799 12.417 1.00 97.06 101 LEU A O 1
ATOM 781 N N . ARG A 1 102 ? 2.114 -0.190 13.309 1.00 97.50 102 ARG A N 1
ATOM 782 C CA . ARG A 1 102 ? 3.016 -0.094 14.468 1.00 97.50 102 ARG A CA 1
ATOM 783 C C . ARG A 1 102 ? 4.479 0.010 14.032 1.00 97.50 102 ARG A C 1
ATOM 785 O O . ARG A 1 102 ? 5.187 0.884 14.521 1.00 97.50 102 ARG A O 1
ATOM 792 N N . GLY A 1 103 ? 4.912 -0.806 13.067 1.00 96.38 103 GLY A N 1
ATOM 793 C CA . GLY A 1 103 ? 6.257 -0.725 12.478 1.00 96.38 103 GLY A CA 1
ATOM 794 C C . GLY A 1 103 ? 6.531 0.600 11.752 1.00 96.38 103 GLY A C 1
ATOM 795 O O . GLY A 1 103 ? 7.662 1.077 11.718 1.00 96.38 103 GLY A O 1
ATOM 796 N N . LEU A 1 104 ? 5.485 1.249 11.237 1.00 95.75 104 LEU A N 1
ATOM 797 C CA . LEU A 1 104 ? 5.538 2.598 10.672 1.00 95.75 104 LEU A CA 1
ATOM 798 C C . LEU A 1 104 ? 5.443 3.702 11.739 1.00 95.75 104 LEU A C 1
ATOM 800 O O . LEU A 1 104 ? 5.466 4.881 11.383 1.00 95.75 104 LEU A O 1
ATOM 804 N N . GLY A 1 105 ? 5.365 3.364 13.027 1.00 96.19 105 GLY A N 1
ATOM 805 C CA . GLY A 1 105 ? 5.331 4.312 14.142 1.00 96.19 105 GLY A CA 1
ATOM 806 C C . GLY A 1 105 ? 3.940 4.837 14.507 1.00 96.19 105 GLY A C 1
ATOM 807 O O . GLY A 1 105 ? 3.847 5.812 15.251 1.00 96.19 105 GLY A O 1
ATOM 808 N N . TYR A 1 106 ? 2.863 4.221 14.012 1.00 96.94 106 TYR A N 1
ATOM 809 C CA . TYR A 1 106 ? 1.510 4.561 14.448 1.00 96.94 106 TYR A CA 1
ATOM 810 C C . TYR A 1 106 ? 1.267 4.088 15.883 1.00 96.94 106 TYR A C 1
ATOM 812 O O . TYR A 1 106 ? 1.520 2.927 16.209 1.00 96.94 106 TYR A O 1
ATOM 820 N N . LYS A 1 107 ? 0.755 4.983 16.733 1.00 95.56 107 LYS A N 1
ATOM 821 C CA . LYS A 1 107 ? 0.481 4.712 18.155 1.00 95.56 107 LYS A CA 1
ATOM 822 C C . LYS A 1 107 ? -1.007 4.774 18.528 1.00 95.56 107 LYS A C 1
ATOM 824 O O . LYS A 1 107 ? -1.333 4.470 19.668 1.00 95.56 107 LYS A O 1
ATOM 829 N N . GLY A 1 108 ? -1.879 5.175 17.601 1.00 93.38 108 GLY A N 1
ATOM 830 C CA . GLY A 1 108 ? -3.319 5.297 17.847 1.00 93.38 108 GLY A CA 1
ATOM 831 C C . GLY A 1 108 ? -4.085 3.978 17.716 1.00 93.38 108 GLY A C 1
ATOM 832 O O . GLY A 1 108 ? -3.503 2.922 17.455 1.00 93.38 108 GLY A O 1
ATOM 833 N N . THR A 1 109 ? -5.404 4.056 17.887 1.00 97.19 109 THR A N 1
ATOM 834 C CA . THR A 1 109 ? -6.322 2.913 17.778 1.00 97.19 109 THR A CA 1
ATOM 835 C C . THR A 1 109 ? -6.760 2.654 16.337 1.00 97.19 109 THR A C 1
ATOM 837 O O . THR A 1 109 ? -6.724 3.536 15.478 1.00 97.19 109 THR A O 1
ATOM 840 N N . SER A 1 110 ? -7.246 1.444 16.056 1.00 94.50 110 SER A N 1
ATOM 841 C CA . SER A 1 110 ? -7.810 1.111 14.742 1.00 94.50 110 SER A CA 1
ATOM 842 C C . SER A 1 110 ? -8.968 2.037 14.362 1.00 94.50 110 SER A C 1
ATOM 844 O O . SER A 1 110 ? -9.062 2.456 13.216 1.00 94.50 110 SER A O 1
ATOM 846 N N . GLN A 1 111 ? -9.812 2.419 15.321 1.00 94.69 111 GLN A N 1
ATOM 847 C CA . GLN A 1 111 ? -10.942 3.327 15.122 1.00 94.69 111 GLN A CA 1
ATOM 848 C C . GLN A 1 111 ? -10.468 4.723 14.703 1.00 94.69 111 GLN A C 1
ATOM 850 O O . GLN A 1 111 ? -10.989 5.286 13.743 1.00 94.69 111 GLN A O 1
ATOM 855 N N . GLN A 1 112 ? -9.430 5.253 15.360 1.00 93.00 112 GLN A N 1
ATOM 856 C CA . GLN A 1 112 ? -8.815 6.528 14.977 1.00 93.00 112 GLN A CA 1
ATOM 857 C C . GLN A 1 112 ? -8.219 6.468 13.563 1.00 93.00 112 GLN A C 1
ATOM 859 O O . GLN A 1 112 ? -8.315 7.434 12.807 1.00 93.00 112 GLN A O 1
ATOM 864 N N . PHE A 1 113 ? -7.624 5.333 13.184 1.00 94.38 113 PHE A N 1
ATOM 865 C CA . PHE A 1 113 ? -7.081 5.134 11.842 1.00 94.38 113 PHE A CA 1
ATOM 866 C C . PHE A 1 113 ? -8.182 5.045 10.774 1.00 94.38 113 PHE A C 1
ATOM 868 O O . PHE A 1 113 ? -8.101 5.699 9.732 1.00 94.38 113 PHE A O 1
ATOM 875 N N . LEU A 1 114 ? -9.234 4.269 11.041 1.00 89.56 114 LEU A N 1
ATOM 876 C CA . LEU A 1 114 ? -10.382 4.090 10.150 1.00 89.56 114 LEU A CA 1
ATOM 877 C C . LEU A 1 114 ? -11.203 5.372 9.988 1.00 89.56 114 LEU A C 1
ATOM 879 O O . LEU A 1 114 ? -11.762 5.586 8.924 1.00 89.56 114 LEU A O 1
ATOM 883 N N . GLY A 1 115 ? -11.242 6.246 10.994 1.00 85.31 115 GLY A N 1
ATOM 884 C CA . GLY A 1 115 ? -11.941 7.531 10.919 1.00 85.31 115 GLY A CA 1
ATOM 885 C C . GLY A 1 115 ? -11.214 8.619 10.121 1.00 85.31 115 GLY A C 1
ATOM 886 O O . GLY A 1 115 ? -11.779 9.688 9.915 1.00 85.31 115 GLY A O 1
ATOM 887 N N . ASN A 1 116 ? -9.971 8.391 9.672 1.00 89.44 116 ASN A N 1
ATOM 888 C CA . ASN A 1 116 ? -9.147 9.437 9.059 1.00 89.44 116 ASN A CA 1
ATOM 889 C C . ASN A 1 116 ? -8.523 8.997 7.717 1.00 89.44 116 ASN A C 1
ATOM 891 O O . ASN A 1 116 ? -7.369 8.561 7.679 1.00 89.44 116 ASN A O 1
ATOM 895 N N . PRO A 1 117 ? -9.233 9.161 6.582 1.00 86.12 117 PRO A N 1
ATOM 896 C CA . PRO A 1 117 ? -8.719 8.816 5.251 1.00 86.12 117 PRO A CA 1
ATOM 897 C C . PRO A 1 117 ? -7.381 9.485 4.903 1.00 86.12 117 PRO A C 1
ATOM 899 O O . PRO A 1 117 ? -6.523 8.875 4.261 1.00 86.12 117 PRO A O 1
ATOM 902 N N . SER A 1 118 ? -7.177 10.734 5.331 1.00 86.81 118 SER A N 1
ATOM 903 C CA . SER A 1 118 ? -5.939 11.484 5.083 1.00 86.81 118 SER A CA 1
ATOM 904 C C . SER A 1 118 ? -4.746 10.867 5.813 1.00 86.81 118 SER A C 1
ATOM 906 O O . SER A 1 118 ? -3.659 10.752 5.242 1.00 86.81 118 SER A O 1
ATOM 908 N N . LEU A 1 119 ? -4.955 10.387 7.042 1.00 90.44 119 LEU A N 1
ATOM 909 C CA . LEU A 1 119 ? -3.957 9.626 7.790 1.00 90.44 119 LEU A CA 1
ATOM 910 C C . LEU A 1 119 ? -3.592 8.334 7.051 1.00 90.44 119 LEU A C 1
ATOM 912 O O . LEU A 1 119 ? -2.411 8.044 6.877 1.00 90.44 119 LEU A O 1
ATOM 916 N N . GLN A 1 120 ? -4.580 7.596 6.541 1.00 93.19 120 GLN A N 1
ATOM 917 C CA . GLN A 1 120 ? -4.334 6.359 5.790 1.00 93.19 120 GLN A CA 1
ATOM 918 C C . GLN A 1 120 ? -3.494 6.608 4.528 1.00 93.19 120 GLN A C 1
ATOM 920 O O . GLN A 1 120 ? -2.530 5.882 4.275 1.00 93.19 120 GLN A O 1
ATOM 925 N N . LYS A 1 121 ? -3.798 7.675 3.772 1.00 91.44 121 LYS A N 1
ATOM 926 C CA . LYS A 1 121 ? -3.005 8.107 2.606 1.00 91.44 121 LYS A CA 1
ATOM 927 C C . LYS A 1 121 ? -1.571 8.488 2.992 1.00 91.44 121 LYS A C 1
ATOM 929 O O . LYS A 1 121 ? -0.630 8.089 2.307 1.00 91.44 121 LYS A O 1
ATOM 934 N N . SER A 1 122 ? -1.385 9.188 4.112 1.00 93.06 122 SER A N 1
ATOM 935 C CA . SER A 1 122 ? -0.055 9.538 4.636 1.00 93.06 122 SER A CA 1
ATOM 936 C C . SER A 1 122 ? 0.770 8.295 5.006 1.00 93.06 122 SER A C 1
ATOM 938 O O . SER A 1 122 ? 1.934 8.173 4.611 1.00 93.06 122 SER A O 1
ATOM 940 N N . TYR A 1 123 ? 0.161 7.308 5.673 1.00 96.56 123 TYR A N 1
ATOM 941 C CA . TYR A 1 123 ? 0.829 6.038 5.988 1.00 96.56 123 TYR A CA 1
ATOM 942 C C . TYR A 1 123 ? 1.126 5.204 4.738 1.00 96.56 123 TYR A C 1
ATOM 944 O O . TYR A 1 123 ? 2.197 4.598 4.660 1.00 96.56 123 TYR A O 1
ATOM 952 N N . MET A 1 124 ? 0.260 5.238 3.721 1.00 97.69 124 MET A N 1
ATOM 953 C CA . MET A 1 124 ? 0.545 4.631 2.417 1.00 97.69 124 MET A CA 1
ATOM 954 C C . MET A 1 124 ? 1.747 5.272 1.728 1.00 97.69 124 MET A C 1
ATOM 956 O O . MET A 1 124 ? 2.621 4.563 1.218 1.00 97.69 124 MET A O 1
ATOM 960 N N . HIS A 1 125 ? 1.848 6.601 1.765 1.00 95.75 125 HIS A N 1
ATOM 961 C CA . HIS A 1 125 ? 3.025 7.303 1.266 1.00 95.75 125 HIS A CA 1
ATOM 962 C C . HIS A 1 125 ? 4.292 6.893 2.029 1.00 95.75 125 HIS A C 1
ATOM 964 O O . HIS A 1 125 ? 5.292 6.526 1.409 1.00 95.75 125 HIS A O 1
ATOM 970 N N . LYS A 1 126 ? 4.241 6.872 3.368 1.00 96.81 126 LYS A N 1
ATOM 971 C CA . LYS A 1 126 ? 5.370 6.475 4.225 1.00 96.81 126 LYS A CA 1
ATOM 972 C C . LYS A 1 126 ? 5.834 5.044 3.947 1.00 96.8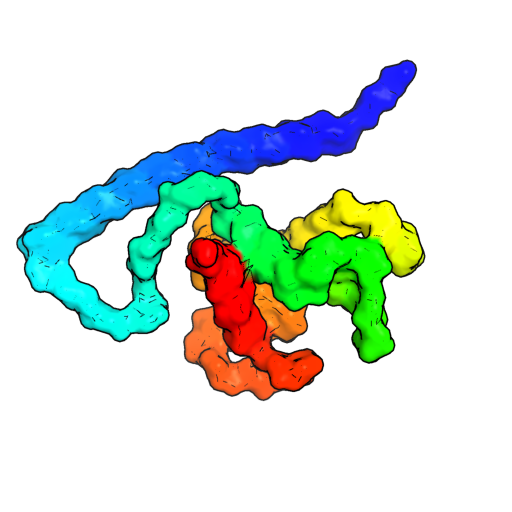1 126 LYS A C 1
ATOM 974 O O . LYS A 1 126 ? 7.032 4.815 3.784 1.00 96.81 126 LYS A O 1
ATOM 979 N N . PHE A 1 127 ? 4.901 4.099 3.850 1.00 97.94 127 PHE A N 1
ATOM 980 C CA . PHE A 1 127 ? 5.210 2.700 3.563 1.00 97.94 127 PHE A CA 1
ATOM 981 C C . PHE A 1 127 ? 5.802 2.524 2.163 1.00 97.94 127 PHE A C 1
ATOM 983 O O . PHE A 1 127 ? 6.840 1.884 1.997 1.00 97.94 127 PHE A O 1
ATOM 990 N N . THR A 1 128 ? 5.206 3.177 1.160 1.00 97.62 128 THR A N 1
ATOM 991 C CA . THR A 1 128 ? 5.728 3.145 -0.212 1.00 97.62 128 THR A CA 1
ATOM 992 C C . THR A 1 128 ? 7.136 3.729 -0.279 1.00 97.62 128 THR A C 1
ATOM 994 O O . THR A 1 128 ? 7.996 3.147 -0.931 1.00 97.62 128 THR A O 1
ATOM 997 N N . LYS A 1 129 ? 7.415 4.819 0.448 1.00 97.00 129 LYS A N 1
ATOM 998 C CA . LYS A 1 129 ? 8.753 5.422 0.527 1.00 97.00 129 LYS A CA 1
ATOM 999 C C . LYS A 1 129 ? 9.790 4.466 1.126 1.00 97.00 129 LYS A C 1
ATOM 1001 O O . LYS A 1 129 ? 10.901 4.389 0.603 1.00 97.00 129 LYS A O 1
ATOM 1006 N N . GLN A 1 130 ? 9.447 3.727 2.187 1.00 98.06 130 GLN A N 1
ATOM 1007 C CA . GLN A 1 130 ? 10.338 2.710 2.764 1.00 98.06 130 GLN A CA 1
ATOM 1008 C C . GLN A 1 130 ? 10.635 1.589 1.758 1.00 98.06 130 GLN A C 1
ATOM 1010 O O . GLN A 1 130 ? 11.802 1.290 1.507 1.00 98.06 130 GLN A O 1
ATOM 1015 N N . ASN A 1 131 ? 9.602 1.044 1.110 1.00 97.94 131 ASN A N 1
ATOM 1016 C CA . ASN A 1 131 ? 9.762 -0.003 0.097 1.00 97.94 131 ASN A CA 1
ATOM 1017 C C . ASN A 1 131 ? 10.569 0.486 -1.114 1.00 97.94 131 ASN A C 1
ATOM 1019 O O . ASN A 1 131 ? 11.460 -0.215 -1.589 1.00 97.94 131 ASN A O 1
ATOM 1023 N N . ALA A 1 132 ? 10.305 1.707 -1.585 1.00 97.38 132 ALA A N 1
ATOM 1024 C CA . ALA A 1 132 ? 11.02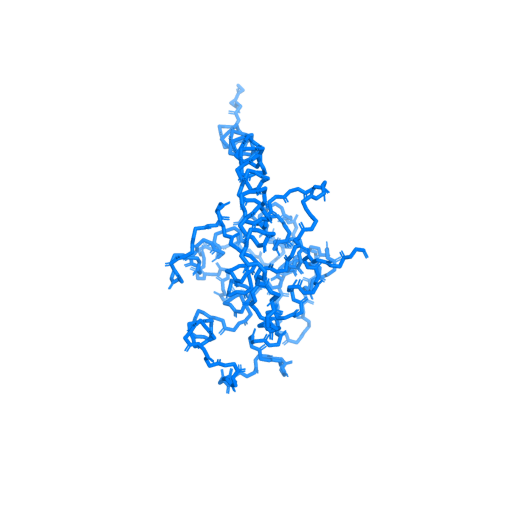1 2.327 -2.693 1.00 97.38 132 ALA A CA 1
ATOM 1025 C C . ALA A 1 132 ? 12.509 2.493 -2.380 1.00 97.38 132 ALA A C 1
ATOM 1027 O O . ALA A 1 132 ? 13.344 2.117 -3.202 1.00 97.38 132 ALA A O 1
ATOM 1028 N N . LYS A 1 133 ? 12.849 2.946 -1.165 1.00 97.69 133 LYS A N 1
ATOM 1029 C CA . LYS A 1 133 ? 14.239 3.010 -0.696 1.00 97.69 133 LYS A CA 1
ATOM 1030 C C . LYS A 1 133 ? 14.902 1.632 -0.740 1.00 97.69 133 LYS A C 1
ATOM 1032 O O . LYS A 1 133 ? 15.994 1.504 -1.280 1.00 97.69 133 LYS A O 1
ATOM 1037 N N . SER A 1 134 ? 14.242 0.592 -0.229 1.00 97.38 134 SER A N 1
ATOM 1038 C CA . SER A 1 134 ? 14.803 -0.767 -0.216 1.00 97.38 134 SER A CA 1
ATOM 1039 C C . SER A 1 134 ? 14.931 -1.417 -1.599 1.00 97.38 134 SER A C 1
ATOM 1041 O O . SER A 1 134 ? 15.673 -2.392 -1.741 1.00 97.38 134 SER A O 1
ATOM 1043 N N . LEU A 1 135 ? 14.203 -0.908 -2.596 1.00 96.31 135 LEU A N 1
ATOM 1044 C CA . LEU A 1 135 ? 14.202 -1.380 -3.982 1.00 96.31 135 LEU A CA 1
ATOM 1045 C C . LEU A 1 135 ? 15.010 -0.481 -4.936 1.00 96.31 135 LEU A C 1
ATOM 1047 O O . LEU A 1 135 ? 15.087 -0.795 -6.119 1.00 96.31 135 LEU A O 1
ATOM 1051 N N . GLY A 1 136 ? 15.584 0.631 -4.463 1.00 96.88 136 GLY A N 1
ATOM 1052 C CA . GLY A 1 136 ? 16.296 1.585 -5.323 1.00 96.88 136 GLY A CA 1
ATOM 1053 C C . GLY A 1 136 ? 15.385 2.308 -6.324 1.00 96.88 136 GLY A C 1
ATOM 1054 O O . GLY A 1 136 ? 15.792 2.596 -7.446 1.00 96.88 136 GLY A O 1
ATOM 1055 N N . ILE A 1 137 ? 14.128 2.565 -5.954 1.00 94.19 137 ILE A N 1
ATOM 1056 C CA . ILE A 1 137 ? 13.121 3.182 -6.827 1.00 94.19 137 ILE A CA 1
ATOM 1057 C C . ILE A 1 137 ? 12.930 4.653 -6.450 1.00 94.19 137 ILE A C 1
ATOM 1059 O O . ILE A 1 137 ? 12.649 4.978 -5.298 1.00 94.19 137 ILE A O 1
ATOM 1063 N N . ASN A 1 138 ? 12.998 5.546 -7.439 1.00 91.62 138 ASN A N 1
ATOM 1064 C CA . ASN A 1 138 ? 12.564 6.931 -7.280 1.00 91.62 138 ASN A CA 1
ATOM 1065 C C . ASN A 1 138 ? 11.057 7.036 -7.568 1.00 91.62 138 ASN A C 1
ATOM 1067 O O . ASN A 1 138 ? 10.634 6.851 -8.703 1.00 91.62 138 ASN A O 1
ATOM 1071 N N . MET A 1 139 ? 10.244 7.346 -6.552 1.00 87.69 139 MET A N 1
ATOM 1072 C CA . MET A 1 139 ? 8.778 7.402 -6.684 1.00 87.69 139 MET A CA 1
ATOM 1073 C C . MET A 1 139 ? 8.275 8.506 -7.627 1.00 87.69 139 MET A C 1
ATOM 1075 O O . MET A 1 139 ? 7.175 8.379 -8.156 1.00 87.69 139 MET A O 1
ATOM 1079 N N . GLN A 1 140 ? 9.051 9.575 -7.838 1.00 83.31 140 GLN A N 1
ATOM 1080 C CA . GLN A 1 140 ? 8.656 10.686 -8.713 1.00 83.31 140 GLN A CA 1
ATOM 1081 C C . GLN A 1 140 ? 8.789 10.314 -10.192 1.00 83.31 140 GLN A C 1
ATOM 1083 O O . GLN A 1 140 ? 7.966 10.709 -11.010 1.00 83.31 140 GLN A O 1
ATOM 1088 N N . THR A 1 141 ? 9.814 9.531 -10.530 1.00 86.62 141 THR A N 1
ATOM 1089 C CA . THR A 1 141 ? 10.157 9.170 -11.914 1.00 86.62 141 THR A CA 1
ATOM 1090 C C . THR A 1 141 ? 9.965 7.685 -12.204 1.00 86.62 141 THR A C 1
ATOM 1092 O O . THR A 1 141 ? 10.468 7.172 -13.204 1.00 86.62 141 THR A O 1
ATOM 1095 N N . MET A 1 142 ? 9.242 6.968 -11.338 1.00 88.56 142 MET A N 1
ATOM 1096 C CA . MET A 1 142 ? 9.109 5.526 -11.475 1.00 88.56 142 MET A CA 1
ATOM 1097 C C . MET A 1 142 ? 8.352 5.122 -12.742 1.00 88.56 142 MET A C 1
ATOM 1099 O O . MET A 1 142 ? 7.316 5.681 -13.114 1.00 88.56 142 MET A O 1
ATOM 1103 N N . THR A 1 143 ? 8.857 4.067 -13.363 1.00 89.94 143 THR A N 1
ATOM 1104 C CA . THR A 1 143 ? 8.208 3.356 -14.463 1.00 89.94 143 THR A CA 1
ATOM 1105 C C . THR A 1 143 ? 7.046 2.498 -13.961 1.00 89.94 143 THR A C 1
ATOM 1107 O O . THR A 1 143 ? 6.957 2.159 -12.779 1.00 89.94 143 THR A O 1
ATOM 1110 N N . SER A 1 144 ? 6.191 2.043 -14.878 1.00 88.44 144 SER A N 1
ATOM 1111 C CA . SER A 1 144 ? 5.135 1.061 -14.595 1.00 88.44 144 SER A CA 1
ATOM 1112 C C . SER A 1 144 ? 5.685 -0.189 -13.916 1.00 88.44 144 SER A C 1
ATOM 1114 O O . SER A 1 144 ? 5.133 -0.659 -12.930 1.00 88.44 144 SER A O 1
ATOM 1116 N N . ARG A 1 145 ? 6.823 -0.705 -14.397 1.00 90.44 145 ARG A N 1
ATOM 1117 C CA . ARG A 1 145 ? 7.464 -1.884 -13.803 1.00 90.44 145 ARG A CA 1
ATOM 1118 C C . ARG A 1 145 ? 7.859 -1.630 -12.350 1.00 90.44 145 ARG A C 1
ATOM 1120 O O . ARG A 1 145 ? 7.645 -2.491 -11.505 1.00 90.44 145 ARG A O 1
ATOM 1127 N N . GLN A 1 146 ? 8.417 -0.460 -12.053 1.00 94.88 146 GLN A N 1
ATOM 1128 C CA . GLN A 1 146 ? 8.786 -0.081 -10.688 1.00 94.88 146 GLN A CA 1
ATOM 1129 C C . GLN A 1 146 ? 7.556 0.098 -9.789 1.00 94.88 146 GLN A C 1
ATOM 1131 O O . GLN A 1 146 ? 7.575 -0.372 -8.654 1.00 94.88 146 GLN A O 1
ATOM 1136 N N . ALA A 1 147 ? 6.464 0.670 -10.301 1.00 95.44 147 ALA A N 1
ATOM 1137 C CA . ALA A 1 147 ? 5.187 0.701 -9.587 1.00 95.44 147 ALA A CA 1
ATOM 1138 C C . ALA A 1 147 ? 4.661 -0.715 -9.285 1.00 95.44 147 ALA A C 1
ATOM 1140 O O . ALA A 1 147 ? 4.227 -0.995 -8.170 1.00 95.44 147 ALA A O 1
ATOM 1141 N N . GLY A 1 148 ? 4.784 -1.641 -10.238 1.00 94.69 148 GLY A N 1
ATOM 1142 C CA . GLY A 1 148 ? 4.459 -3.049 -10.024 1.00 94.69 148 GLY A CA 1
ATOM 1143 C C . GLY A 1 148 ? 5.316 -3.713 -8.938 1.00 94.69 148 GLY A C 1
ATOM 1144 O O . GLY A 1 148 ? 4.800 -4.435 -8.088 1.00 94.69 148 GLY A O 1
ATOM 1145 N N . LEU A 1 149 ? 6.620 -3.431 -8.902 1.00 95.94 149 LEU A N 1
ATOM 1146 C CA . LEU A 1 149 ? 7.506 -3.933 -7.845 1.00 95.94 149 LEU A CA 1
ATOM 1147 C C . LEU A 1 149 ? 7.140 -3.368 -6.465 1.00 95.94 149 LEU A C 1
ATOM 1149 O O . LEU A 1 149 ? 7.204 -4.094 -5.474 1.00 95.94 149 LEU A O 1
ATOM 1153 N N . LEU A 1 150 ? 6.710 -2.104 -6.392 1.00 97.69 150 LEU A N 1
ATOM 1154 C CA . LEU A 1 150 ? 6.173 -1.522 -5.160 1.00 97.69 150 LEU A CA 1
ATOM 1155 C C . LEU A 1 150 ? 4.865 -2.193 -4.733 1.00 97.69 150 LEU A C 1
ATOM 1157 O O . LEU A 1 150 ? 4.688 -2.434 -3.543 1.00 97.69 150 LEU A O 1
ATOM 1161 N N . ALA A 1 151 ? 4.000 -2.569 -5.679 1.00 96.69 151 ALA A N 1
ATOM 1162 C CA . ALA A 1 151 ? 2.789 -3.339 -5.395 1.00 96.69 151 ALA A CA 1
ATOM 1163 C C . ALA A 1 151 ? 3.116 -4.737 -4.845 1.00 96.69 151 ALA A C 1
ATOM 1165 O O . ALA A 1 151 ? 2.552 -5.156 -3.837 1.00 96.69 151 ALA A O 1
ATOM 1166 N N . ALA A 1 152 ? 4.085 -5.436 -5.444 1.00 94.31 152 ALA A N 1
ATOM 1167 C CA . ALA A 1 152 ? 4.569 -6.710 -4.913 1.00 94.31 152 ALA A CA 1
ATOM 1168 C C . ALA A 1 152 ? 5.129 -6.560 -3.488 1.00 94.31 152 ALA A C 1
ATOM 1170 O O . ALA A 1 152 ? 4.870 -7.406 -2.633 1.00 94.31 152 ALA A O 1
ATOM 1171 N N . ALA A 1 153 ? 5.869 -5.479 -3.220 1.00 95.69 153 ALA A N 1
ATOM 1172 C CA . ALA A 1 153 ? 6.411 -5.199 -1.894 1.00 95.69 153 ALA A CA 1
ATOM 1173 C C . ALA A 1 153 ? 5.328 -4.825 -0.877 1.00 95.69 153 ALA A C 1
ATOM 1175 O O . ALA A 1 153 ? 5.434 -5.208 0.285 1.00 95.69 153 ALA A O 1
ATOM 1176 N N . HIS A 1 154 ? 4.293 -4.101 -1.308 1.00 95.06 154 HIS A N 1
ATOM 1177 C CA . HIS A 1 154 ? 3.132 -3.786 -0.484 1.00 95.06 154 HIS A CA 1
ATOM 1178 C C . HIS A 1 154 ? 2.431 -5.066 -0.017 1.00 95.06 154 HIS A C 1
ATOM 1180 O O . HIS A 1 154 ? 2.158 -5.211 1.170 1.00 95.06 154 HIS A O 1
ATOM 1186 N N . TYR A 1 155 ? 2.221 -6.007 -0.938 1.00 92.38 155 TYR A N 1
ATOM 1187 C CA . TYR A 1 155 ? 1.475 -7.233 -0.681 1.00 92.38 155 TYR A CA 1
ATOM 1188 C C . TYR A 1 155 ? 2.262 -8.302 0.087 1.00 92.38 155 TYR A C 1
ATOM 1190 O O . TYR A 1 155 ? 1.773 -8.873 1.055 1.00 92.38 155 TYR A O 1
ATOM 1198 N N . GLY A 1 156 ? 3.486 -8.600 -0.358 1.00 88.44 156 GLY A N 1
ATOM 1199 C CA . GLY A 1 156 ? 4.281 -9.725 0.153 1.00 88.44 156 GLY A CA 1
ATOM 1200 C C . GLY A 1 156 ? 5.632 -9.338 0.741 1.00 88.44 156 GLY A C 1
ATOM 1201 O O . GLY A 1 156 ? 6.475 -10.205 0.969 1.00 88.44 156 GLY A O 1
ATOM 1202 N N . GLY A 1 157 ? 5.875 -8.045 0.948 1.00 91.81 157 GLY A N 1
ATOM 1203 C CA . GLY A 1 157 ? 7.136 -7.534 1.465 1.00 91.81 157 GLY A CA 1
ATOM 1204 C C . GLY A 1 157 ? 8.241 -7.396 0.413 1.00 91.81 157 GLY A C 1
ATOM 1205 O O . GLY A 1 157 ? 8.234 -7.980 -0.675 1.00 91.81 157 GLY A O 1
ATOM 1206 N N . VAL A 1 158 ? 9.253 -6.602 0.767 1.00 93.25 158 VAL A N 1
ATOM 1207 C CA . VAL A 1 158 ? 10.373 -6.233 -0.115 1.00 93.25 158 VAL A CA 1
ATOM 1208 C C . VAL A 1 158 ? 11.163 -7.449 -0.613 1.00 93.25 158 VAL A C 1
ATOM 1210 O O . VAL A 1 158 ? 11.640 -7.439 -1.746 1.00 93.25 158 VAL A O 1
ATOM 1213 N N . GLY A 1 159 ? 11.298 -8.506 0.195 1.00 90.56 159 GLY A N 1
ATOM 1214 C CA . GLY A 1 159 ? 12.027 -9.718 -0.195 1.00 90.56 159 GLY A CA 1
ATOM 1215 C C . GLY A 1 159 ? 11.435 -10.392 -1.437 1.00 90.56 159 GLY A C 1
ATOM 1216 O O . GLY A 1 159 ? 12.171 -10.736 -2.363 1.00 90.56 159 GLY A O 1
ATOM 1217 N N . GLY A 1 160 ? 10.104 -10.503 -1.507 1.00 86.69 160 GLY A N 1
ATOM 1218 C CA . GLY A 1 160 ? 9.406 -11.018 -2.688 1.00 86.69 160 GLY A CA 1
ATOM 1219 C C . GLY A 1 160 ? 9.590 -10.111 -3.906 1.00 86.69 160 GLY A C 1
ATOM 1220 O O . GLY A 1 160 ? 9.906 -10.585 -4.997 1.00 86.69 160 GLY A O 1
ATOM 1221 N N . ALA A 1 161 ? 9.490 -8.794 -3.713 1.00 92.12 161 ALA A N 1
ATOM 1222 C CA . ALA A 1 161 ? 9.715 -7.827 -4.784 1.00 92.12 161 ALA A CA 1
ATOM 1223 C C . ALA A 1 161 ? 11.149 -7.876 -5.345 1.00 92.12 161 ALA A C 1
ATOM 1225 O O . ALA A 1 161 ? 11.323 -7.823 -6.561 1.00 92.12 161 ALA A O 1
ATOM 1226 N N . LYS A 1 162 ? 12.177 -8.045 -4.501 1.00 91.88 162 LYS A N 1
ATOM 1227 C CA . LYS A 1 162 ? 13.575 -8.204 -4.948 1.00 91.88 162 LYS A CA 1
ATOM 1228 C C . LYS A 1 162 ? 13.774 -9.459 -5.800 1.00 91.88 162 LYS A C 1
ATOM 1230 O O . LYS A 1 162 ? 14.441 -9.395 -6.829 1.00 91.88 162 LYS A O 1
ATOM 1235 N N . LYS A 1 163 ? 13.142 -10.577 -5.431 1.00 86.81 163 LYS A N 1
ATOM 1236 C CA . LYS A 1 163 ? 13.166 -11.815 -6.229 1.00 86.81 163 LYS A CA 1
ATOM 1237 C C . LYS A 1 163 ? 12.558 -11.608 -7.624 1.00 86.81 163 LYS A C 1
ATOM 1239 O O . LYS A 1 163 ? 13.161 -12.003 -8.620 1.00 86.81 163 LYS A O 1
ATOM 1244 N N . ILE A 1 164 ? 11.411 -10.925 -7.705 1.00 86.94 164 ILE A N 1
ATOM 1245 C CA . ILE A 1 164 ? 10.770 -10.565 -8.985 1.00 86.94 164 ILE A CA 1
ATOM 1246 C C . ILE A 1 164 ? 11.661 -9.615 -9.791 1.00 86.94 164 ILE A C 1
ATOM 1248 O O . ILE A 1 164 ? 11.805 -9.768 -11.007 1.00 86.94 164 ILE A O 1
ATOM 1252 N N . MET A 1 165 ? 12.274 -8.636 -9.121 1.00 88.56 165 MET A N 1
ATOM 1253 C CA . MET A 1 165 ? 13.183 -7.679 -9.744 1.00 88.56 165 MET A CA 1
ATOM 1254 C C . MET A 1 165 ? 14.361 -8.386 -10.424 1.00 88.56 165 MET A C 1
ATOM 1256 O O . MET A 1 165 ? 14.664 -8.028 -11.563 1.00 88.56 165 MET A O 1
ATOM 1260 N N . GLY A 1 166 ? 14.931 -9.409 -9.774 1.00 85.94 166 GLY A N 1
ATOM 1261 C CA . GLY A 1 166 ? 15.998 -10.279 -10.286 1.00 85.94 166 GLY A CA 1
ATOM 1262 C C . GLY A 1 166 ? 15.555 -11.333 -11.309 1.00 85.94 166 GLY A C 1
ATOM 1263 O O . GLY A 1 166 ? 16.328 -12.223 -11.638 1.00 85.94 166 GLY A O 1
ATOM 1264 N N . GLY A 1 167 ? 14.319 -11.262 -11.816 1.00 80.69 167 GLY A N 1
ATOM 1265 C CA . GLY A 1 167 ? 13.840 -12.111 -12.911 1.00 80.69 167 GLY A CA 1
ATOM 1266 C C . GLY A 1 167 ? 13.101 -13.373 -12.477 1.00 80.69 167 GLY A C 1
ATOM 1267 O O . GLY A 1 167 ? 12.515 -14.052 -13.323 1.00 80.69 167 GLY A O 1
ATOM 1268 N N . ASN A 1 168 ? 13.028 -13.670 -11.179 1.00 78.62 168 ASN A N 1
ATOM 1269 C CA . ASN A 1 168 ? 12.293 -14.836 -10.721 1.00 78.62 168 ASN A CA 1
ATOM 1270 C C . ASN A 1 168 ? 10.795 -14.529 -10.575 1.00 78.62 168 ASN A C 1
ATOM 1272 O O . ASN A 1 168 ? 10.317 -14.026 -9.557 1.00 78.62 168 ASN A O 1
ATOM 1276 N N . ARG A 1 169 ? 10.057 -14.872 -11.632 1.00 70.25 169 ARG A N 1
ATOM 1277 C CA . ARG A 1 169 ? 8.596 -14.724 -11.739 1.00 70.25 169 ARG A CA 1
ATOM 1278 C C . ARG A 1 169 ? 7.818 -15.891 -11.115 1.00 70.25 169 ARG A C 1
ATOM 1280 O O . ARG A 1 169 ? 6.598 -15.822 -11.035 1.00 70.25 169 ARG A O 1
ATOM 1287 N N . ARG A 1 17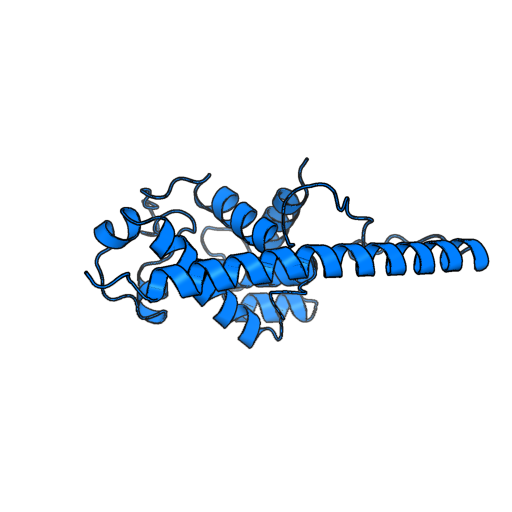0 ? 8.513 -16.959 -10.700 1.00 63.84 170 ARG A N 1
ATOM 1288 C CA . ARG A 1 170 ? 7.937 -18.191 -10.131 1.00 63.84 170 ARG A CA 1
ATOM 1289 C C . ARG A 1 170 ? 8.005 -18.246 -8.599 1.00 63.84 170 ARG A C 1
ATOM 1291 O O . ARG A 1 170 ? 7.470 -19.181 -8.016 1.00 63.84 170 ARG A O 1
ATOM 1298 N N . TYR A 1 171 ? 8.616 -17.268 -7.923 1.00 53.41 171 TYR A N 1
ATOM 1299 C CA . TYR A 1 171 ? 8.702 -17.288 -6.461 1.00 53.41 171 TYR A CA 1
ATOM 1300 C C . TYR A 1 171 ? 7.365 -16.964 -5.778 1.00 53.41 171 TYR A C 1
ATOM 1302 O O . TYR A 1 171 ? 6.968 -15.805 -5.646 1.00 53.41 171 TYR A O 1
ATOM 1310 N N . GLY A 1 172 ? 6.742 -18.020 -5.256 1.00 55.91 172 GLY A N 1
ATOM 1311 C CA . GLY A 1 172 ? 5.892 -18.008 -4.073 1.00 55.91 172 GLY A CA 1
ATOM 1312 C C . GLY A 1 172 ? 6.662 -18.604 -2.896 1.00 55.91 172 GLY A C 1
ATOM 1313 O O . GLY A 1 172 ? 6.847 -19.810 -2.816 1.00 55.91 172 GLY A O 1
ATOM 1314 N N . THR A 1 173 ? 7.125 -17.769 -1.972 1.00 41.22 173 THR A N 1
ATOM 1315 C CA . THR A 1 173 ? 7.404 -18.223 -0.604 1.00 41.22 173 THR A CA 1
ATOM 1316 C C . THR A 1 173 ? 6.493 -17.385 0.273 1.00 41.22 173 THR A C 1
ATOM 1318 O O . THR A 1 173 ? 6.640 -16.163 0.277 1.00 41.22 173 THR A O 1
ATOM 1321 N N . THR A 1 174 ? 5.513 -18.047 0.895 1.00 49.06 174 THR A N 1
ATOM 1322 C CA . THR A 1 174 ? 4.317 -17.512 1.578 1.00 49.06 174 THR A CA 1
ATOM 1323 C C . THR A 1 174 ? 3.337 -16.766 0.670 1.00 49.06 174 THR A C 1
ATOM 1325 O O . THR A 1 174 ? 3.426 -15.558 0.472 1.00 49.06 174 THR A O 1
ATOM 1328 N N . SER A 1 175 ? 2.363 -17.492 0.120 1.00 53.78 175 SER A N 1
ATOM 1329 C CA . SER A 1 175 ? 1.114 -16.889 -0.346 1.00 53.78 175 SER A CA 1
ATOM 1330 C C . SER A 1 175 ? 0.412 -16.245 0.849 1.00 53.78 175 SER A C 1
ATOM 1332 O O . SER A 1 175 ? -0.154 -16.947 1.686 1.00 53.78 175 SER A O 1
ATOM 1334 N N . PHE A 1 176 ? 0.437 -14.918 0.946 1.00 56.50 176 PHE A N 1
ATOM 1335 C CA . PHE A 1 176 ? -0.548 -14.223 1.768 1.00 56.50 176 PHE A CA 1
ATOM 1336 C C . PHE A 1 176 ? -1.907 -14.431 1.086 1.00 56.50 176 PHE A C 1
ATOM 1338 O O . PHE A 1 176 ? -1.989 -14.318 -0.131 1.00 56.50 176 PHE A O 1
ATOM 1345 N N . GLN A 1 177 ? -2.942 -14.851 1.819 1.00 61.41 177 GLN A N 1
ATOM 1346 C CA . GLN A 1 177 ? -4.316 -15.007 1.299 1.00 61.41 177 GLN A CA 1
ATOM 1347 C C . GLN A 1 177 ? -4.458 -15.779 -0.044 1.00 61.41 177 GLN A C 1
ATOM 1349 O O . GLN A 1 177 ? -5.362 -15.503 -0.827 1.00 61.41 177 GLN A O 1
ATOM 1354 N N . GLY A 1 178 ? -3.565 -16.733 -0.342 1.00 70.19 178 GLY A N 1
ATOM 1355 C CA . GLY A 1 178 ? -3.640 -17.568 -1.554 1.00 70.19 178 GLY A CA 1
ATOM 1356 C C . GLY A 1 178 ? -3.163 -16.919 -2.864 1.00 70.19 178 GLY A C 1
ATOM 1357 O O . GLY A 1 178 ? -3.297 -17.532 -3.920 1.00 70.19 178 GLY A O 1
ATOM 1358 N N . LYS A 1 179 ? -2.572 -15.715 -2.836 1.00 79.69 179 LYS A N 1
ATOM 1359 C CA . LYS A 1 179 ? -2.030 -15.045 -4.035 1.00 79.69 179 LYS A CA 1
ATOM 1360 C C . LYS A 1 179 ? -0.528 -14.783 -3.892 1.00 79.69 179 LYS A C 1
ATOM 1362 O O . LYS A 1 179 ? -0.008 -14.584 -2.797 1.00 79.69 179 LYS A O 1
ATOM 1367 N N . THR A 1 180 ? 0.206 -14.822 -5.006 1.00 84.62 180 THR A N 1
ATOM 1368 C CA . THR A 1 180 ? 1.645 -14.505 -5.015 1.00 84.62 180 THR A CA 1
ATOM 1369 C C . THR A 1 180 ? 1.872 -13.001 -5.196 1.00 84.62 180 THR A C 1
ATOM 1371 O O . THR A 1 180 ? 1.064 -12.333 -5.847 1.00 84.62 180 THR A O 1
ATOM 1374 N N . PRO A 1 181 ? 3.005 -12.448 -4.725 1.00 88.12 181 PRO A N 1
ATOM 1375 C CA . PRO A 1 181 ? 3.341 -11.043 -4.969 1.00 88.12 181 PRO A CA 1
ATOM 1376 C C . PRO A 1 181 ? 3.417 -10.687 -6.461 1.00 88.12 181 PRO A C 1
ATOM 1378 O O . PRO A 1 181 ? 3.079 -9.572 -6.849 1.00 88.12 181 PRO A O 1
ATOM 1381 N N . TYR A 1 182 ? 3.817 -11.638 -7.314 1.00 86.56 182 TYR A N 1
ATOM 1382 C CA . TYR A 1 182 ? 3.856 -11.451 -8.767 1.00 86.56 182 TYR A CA 1
ATOM 1383 C C . TYR A 1 182 ? 2.451 -11.367 -9.380 1.00 86.56 182 TYR A C 1
ATOM 1385 O O . TYR A 1 182 ? 2.193 -10.5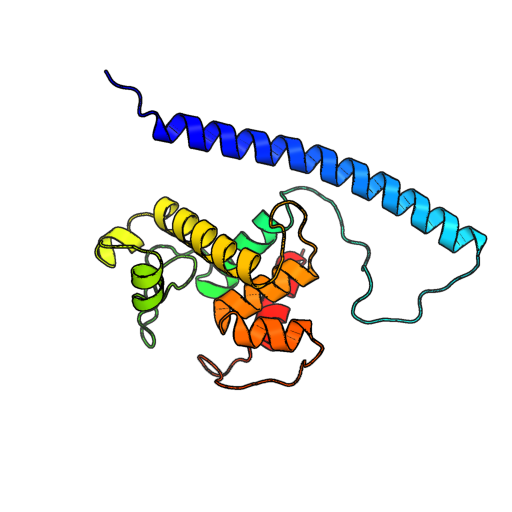03 -10.217 1.00 86.56 182 TYR A O 1
ATOM 1393 N N . ALA A 1 183 ? 1.527 -12.228 -8.943 1.00 86.62 183 ALA A N 1
ATOM 1394 C CA . ALA A 1 183 ? 0.134 -12.161 -9.374 1.00 86.62 183 ALA A CA 1
ATOM 1395 C C . ALA A 1 183 ? -0.515 -10.843 -8.923 1.00 86.62 183 ALA A C 1
ATOM 1397 O O . ALA A 1 183 ? -1.100 -10.139 -9.742 1.00 86.62 183 ALA A O 1
ATOM 1398 N N . TYR A 1 184 ? -0.319 -10.457 -7.659 1.00 90.12 184 TYR A N 1
ATOM 1399 C CA . TYR A 1 184 ? -0.815 -9.184 -7.135 1.00 90.12 184 TYR A CA 1
ATOM 1400 C C . TYR A 1 184 ? -0.265 -7.976 -7.910 1.00 90.12 184 TYR A C 1
ATOM 1402 O O . TYR A 1 184 ? -1.020 -7.090 -8.306 1.00 90.12 184 TYR A O 1
ATOM 1410 N N . MET A 1 185 ? 1.039 -7.966 -8.205 1.00 91.62 185 MET A N 1
ATOM 1411 C CA . MET A 1 185 ? 1.653 -6.950 -9.062 1.00 91.62 185 MET A CA 1
ATOM 1412 C C . MET A 1 185 ? 0.923 -6.816 -10.404 1.00 91.62 185 MET A C 1
ATOM 1414 O O . MET A 1 185 ? 0.620 -5.702 -10.826 1.00 91.62 185 MET A O 1
ATOM 1418 N N . ASN A 1 186 ? 0.648 -7.931 -11.084 1.00 89.44 186 ASN A N 1
ATOM 1419 C CA . ASN A 1 186 ? -0.015 -7.903 -12.387 1.00 89.44 186 ASN A CA 1
ATOM 1420 C C . ASN A 1 186 ? -1.463 -7.397 -12.298 1.00 89.44 186 ASN A C 1
ATOM 1422 O O . ASN A 1 186 ? -1.920 -6.720 -13.216 1.00 89.44 186 ASN A O 1
ATOM 1426 N N . ASP A 1 187 ? -2.178 -7.673 -11.208 1.00 88.50 187 ASP A N 1
ATOM 1427 C CA . ASP A 1 187 ? -3.528 -7.140 -10.981 1.00 88.50 187 ASP A CA 1
ATOM 1428 C C . ASP A 1 187 ? -3.513 -5.616 -10.862 1.00 88.50 187 ASP A C 1
ATOM 1430 O O . ASP A 1 187 ? -4.302 -4.925 -11.509 1.00 88.50 187 ASP A O 1
ATOM 1434 N N . VAL A 1 188 ? -2.566 -5.084 -10.086 1.00 91.81 188 VAL A N 1
ATOM 1435 C CA . VAL A 1 188 ? -2.391 -3.639 -9.915 1.00 91.81 188 VAL A CA 1
ATOM 1436 C C . VAL A 1 188 ? -2.007 -2.983 -11.236 1.00 91.81 188 VAL A C 1
ATOM 1438 O O . VAL A 1 188 ? -2.607 -1.979 -11.610 1.00 91.81 188 VAL A O 1
ATOM 1441 N N . LEU A 1 189 ? -1.071 -3.568 -11.991 1.00 88.94 189 LEU A N 1
ATOM 1442 C CA . LEU A 1 189 ? -0.690 -3.050 -13.307 1.00 88.94 189 LEU A CA 1
ATOM 1443 C C . LEU A 1 189 ? -1.871 -3.027 -14.281 1.00 88.94 189 LEU A C 1
ATOM 1445 O O . LEU A 1 189 ? -2.036 -2.045 -14.998 1.00 88.94 189 LEU A O 1
ATOM 1449 N N . ARG A 1 190 ? -2.726 -4.058 -14.285 1.00 87.44 190 ARG A N 1
ATOM 1450 C CA . ARG A 1 190 ? -3.942 -4.058 -15.111 1.00 87.44 190 ARG A CA 1
ATOM 1451 C C . ARG A 1 190 ? -4.879 -2.916 -14.732 1.00 87.44 190 ARG A C 1
ATOM 1453 O O . ARG A 1 190 ? -5.364 -2.230 -15.622 1.00 87.44 190 ARG A O 1
ATOM 1460 N N . ARG A 1 191 ? -5.080 -2.653 -13.437 1.00 87.88 191 ARG A N 1
ATOM 1461 C CA . ARG A 1 191 ? -5.911 -1.527 -12.970 1.00 87.88 191 ARG A CA 1
ATOM 1462 C C . ARG A 1 191 ? -5.313 -0.160 -13.294 1.00 87.88 191 ARG A C 1
ATOM 1464 O O . ARG A 1 191 ? -6.061 0.745 -13.635 1.00 87.88 191 ARG A O 1
ATOM 1471 N N . MET A 1 192 ? -3.987 -0.019 -13.257 1.00 85.56 192 MET A N 1
ATOM 1472 C CA . MET A 1 192 ? -3.310 1.241 -13.596 1.00 85.56 192 MET A CA 1
ATOM 1473 C C . MET A 1 192 ? -3.543 1.686 -15.049 1.00 85.56 192 MET A C 1
ATOM 1475 O O . MET A 1 192 ? -3.359 2.869 -15.352 1.00 85.56 192 MET A O 1
ATOM 1479 N N . TYR A 1 193 ? -3.891 0.751 -15.941 1.00 81.50 193 TYR A N 1
ATOM 1480 C CA . TYR A 1 193 ? -4.023 0.983 -17.383 1.00 81.50 193 TYR A CA 1
ATOM 1481 C C . TYR A 1 193 ? -5.365 0.533 -17.973 1.00 81.50 193 TYR A C 1
ATOM 1483 O O . TYR A 1 193 ? -5.540 0.624 -19.188 1.00 81.50 193 TYR A O 1
ATOM 1491 N N . ALA A 1 194 ? -6.299 0.070 -17.141 1.00 72.62 194 ALA A N 1
ATOM 1492 C CA . ALA A 1 194 ? -7.674 -0.164 -17.557 1.00 72.62 194 ALA A CA 1
ATOM 1493 C C . ALA A 1 194 ? -8.318 1.189 -17.900 1.00 72.62 194 ALA A C 1
ATOM 1495 O O . ALA A 1 194 ? -8.187 2.146 -17.133 1.00 72.62 194 ALA A O 1
ATOM 1496 N N . ARG A 1 195 ? -8.927 1.265 -19.085 1.00 49.59 195 ARG A N 1
ATOM 1497 C CA . ARG A 1 195 ? -9.707 2.411 -19.561 1.00 49.59 195 ARG A CA 1
ATOM 1498 C C . ARG A 1 195 ? -11.162 2.221 -19.180 1.00 49.59 195 ARG A C 1
ATOM 1500 O O . ARG A 1 195 ? -11.631 1.075 -19.354 1.00 49.59 195 ARG A O 1
#

Foldseek 3Di:
DDDPPVVVVVVVVVVVLVVLLVVLVVVVVVVVVVVVVVCVVPVDDDPDPVPDDDPAPPDDDHDPLVLLLVLQLCVQPNQQAQDADPPQRFGGSNRHRPVLCVVLVDDDDRRVRSVDPPNVVVSVVSLLVVLCVLVVHDSSNDDLLSSLLSQLCSQPRSVQSVCVVVPNLPDDDDDDVNDHSSRRSVSSSCSSRPD

InterPro domains:
  IPR008258 Transglycosylase SLT domain 1 [PF01464] (67-117)
  IPR023346 Lysozyme-like domain superfamily [SSF53955] (69-192)